Protein AF-A0A1V5FT82-F1 (afdb_monomer_lite)

Radius of gyration: 27.76 Å; chains: 1; bounding box: 64×38×72 Å

pLDDT: mean 84.84, std 12.29, range [39.69, 97.19]

Sequence (203 aa):
MLSPDAGYAGLAWTCSGFGGATCPASGSGVVNSAVSIPSGGRVEFSITGTLVSEPSTVDAEVSVPSQNIDPNLSNNVASVVLEINLFADGFEDVVRQAVSLKSSALGGWEGLTLDIAPLADAATTQRIATVLDGTLGQSTLMLQVRHAATGLQARLLTRVDASALWQIGTWQDLGKASLLSIDWQSAKLGQQDALLIATLGAQ

Secondary structure (DSSP, 8-state):
-PPSSSSEEEEEEEEEEETT-B--SEEESS-----B--TT-EEEEEEEEEE-SSSEEEEEE----TTS--S-GGGGEEEEEE---TTTT--S----EEEEPPPPPTT--EEEEEEHHHHHHHHHHSSSEEEEEEEETTEEEEEEEEEETTEEEEEEEEESSSSSPPEEPPPEE-TT-SEEEEEEEEEEETTEEEEEEEEEEE-

Foldseek 3Di:
DDDDDPWWDWKKKAKDKFPPKDWDGIDTDDDDTDIGADVVIDMDMDMDTDTDDPFDKDKAADDDPPVDDDPDRPVRIDMDTDDDPPCLADPDPQPAAEDEDDAADDVGKDKDKDFCVSVLVQQRSHQKGFHYWYDFFAKIKTKIWHQDPQGIWIWIWIAFHPPGDIDTGDIDDLHPFRMKMKMFHWDDDPNTITTDDIDIDGD

Structure (mmCIF, N/CA/C/O backbone):
data_AF-A0A1V5FT82-F1
#
_entry.id   AF-A0A1V5FT82-F1
#
loop_
_atom_site.group_PDB
_atom_site.id
_atom_site.type_symbol
_atom_site.label_atom_id
_atom_site.label_alt_id
_atom_site.label_comp_id
_atom_site.label_asym_id
_atom_site.label_entity_id
_atom_site.label_seq_id
_atom_site.pdbx_PDB_ins_code
_atom_site.Cartn_x
_atom_site.Cartn_y
_atom_site.Cartn_z
_atom_site.occupancy
_atom_site.B_iso_or_equiv
_atom_site.auth_seq_id
_atom_site.auth_comp_id
_atom_site.auth_asym_id
_atom_site.auth_atom_id
_atom_site.pdbx_PDB_model_num
ATOM 1 N N . MET A 1 1 ? 28.547 -9.936 -16.368 1.00 40.75 1 MET A N 1
ATOM 2 C CA . MET A 1 1 ? 28.265 -11.266 -16.990 1.00 40.75 1 MET A CA 1
ATOM 3 C C . MET A 1 1 ? 27.191 -11.963 -16.157 1.00 40.75 1 MET A C 1
ATOM 5 O O . MET A 1 1 ? 27.450 -12.206 -14.989 1.00 40.75 1 MET A O 1
ATOM 9 N N . LEU A 1 2 ? 25.996 -12.228 -16.700 1.00 39.69 2 LEU A N 1
ATOM 10 C CA . LEU A 1 2 ? 24.895 -12.871 -15.960 1.00 39.69 2 LEU A CA 1
ATOM 11 C C . LEU A 1 2 ? 24.956 -14.405 -16.113 1.00 39.69 2 LEU A C 1
ATOM 13 O O . LEU A 1 2 ? 25.049 -14.912 -17.230 1.00 39.69 2 LEU A O 1
ATOM 17 N N . SER A 1 3 ? 24.944 -15.123 -14.988 1.00 43.34 3 SER A N 1
ATOM 18 C CA . SER A 1 3 ? 24.875 -16.595 -14.869 1.00 43.34 3 SER A CA 1
ATOM 19 C C . SER A 1 3 ? 23.478 -17.136 -15.282 1.00 43.34 3 SER A C 1
ATOM 21 O O . SER A 1 3 ? 22.557 -16.337 -15.431 1.00 43.34 3 SER A O 1
ATOM 23 N N . PRO A 1 4 ? 23.288 -18.454 -15.532 1.00 44.53 4 PRO A N 1
ATOM 24 C CA . PRO A 1 4 ? 22.192 -18.970 -16.365 1.00 44.53 4 PRO A CA 1
ATOM 25 C C . PRO A 1 4 ? 20.803 -18.850 -15.713 1.00 44.53 4 PRO A C 1
ATOM 27 O O . PRO A 1 4 ? 20.669 -19.192 -14.544 1.00 44.53 4 PRO A O 1
ATOM 30 N N . ASP A 1 5 ? 19.806 -18.402 -16.495 1.00 51.59 5 ASP A N 1
ATOM 31 C CA . ASP A 1 5 ? 18.336 -18.629 -16.486 1.00 51.59 5 ASP A CA 1
ATOM 32 C C . ASP A 1 5 ? 17.592 -18.971 -15.171 1.00 51.59 5 ASP A C 1
ATOM 34 O O . ASP A 1 5 ? 16.520 -19.570 -15.195 1.00 51.59 5 ASP A O 1
ATOM 38 N N . ALA A 1 6 ? 18.097 -18.591 -14.000 1.00 55.31 6 ALA A N 1
ATOM 39 C CA . ALA A 1 6 ? 17.517 -19.023 -12.725 1.00 55.31 6 ALA A CA 1
ATOM 40 C C . ALA A 1 6 ? 16.255 -18.245 -12.300 1.00 55.31 6 ALA A C 1
ATOM 42 O O . ALA A 1 6 ? 15.669 -18.582 -11.275 1.00 55.31 6 ALA A O 1
ATOM 43 N N . GLY A 1 7 ? 15.844 -17.229 -13.066 1.00 70.25 7 GLY A N 1
ATOM 44 C CA . GLY A 1 7 ? 14.717 -16.340 -12.749 1.00 70.25 7 GLY A CA 1
ATOM 45 C C . GLY A 1 7 ? 13.805 -15.990 -13.925 1.00 70.25 7 GLY A C 1
ATOM 46 O O . GLY A 1 7 ? 12.689 -15.518 -13.720 1.00 70.25 7 GLY A O 1
ATOM 47 N N . TYR A 1 8 ? 14.239 -16.235 -15.168 1.00 81.50 8 TYR A N 1
ATOM 48 C CA . TYR A 1 8 ? 13.587 -15.692 -16.362 1.00 81.50 8 TYR A CA 1
ATOM 49 C C . TYR A 1 8 ? 13.497 -16.710 -17.494 1.00 81.50 8 TYR A C 1
ATOM 51 O O . TYR A 1 8 ? 14.411 -17.499 -17.707 1.00 81.50 8 TYR A O 1
ATOM 59 N N . ALA A 1 9 ? 12.424 -16.635 -18.276 1.00 85.81 9 ALA A N 1
ATOM 60 C CA . ALA A 1 9 ? 12.234 -17.410 -19.492 1.00 85.81 9 ALA A CA 1
ATOM 61 C C . ALA A 1 9 ? 11.877 -16.506 -20.679 1.00 85.81 9 ALA A C 1
ATOM 63 O O . ALA A 1 9 ? 11.203 -15.483 -20.533 1.00 85.81 9 ALA A O 1
ATOM 64 N N . GLY A 1 10 ? 12.305 -16.914 -21.878 1.00 87.75 10 GLY A N 1
ATOM 65 C CA . GLY A 1 10 ? 11.908 -16.271 -23.133 1.00 87.75 10 GLY A CA 1
ATOM 66 C C . GLY A 1 10 ? 12.413 -14.837 -23.302 1.00 87.75 10 GLY A C 1
ATOM 67 O O . GLY A 1 10 ? 11.703 -14.021 -23.883 1.00 87.75 10 GLY A O 1
ATOM 68 N N . LEU A 1 11 ? 13.606 -14.520 -22.786 1.00 90.56 11 LEU A N 1
ATOM 69 C CA . LEU A 1 11 ? 14.174 -13.178 -22.898 1.00 90.56 11 LEU A CA 1
ATOM 70 C C . LEU A 1 11 ? 14.403 -12.778 -24.365 1.00 90.56 11 LEU A C 1
ATOM 72 O O . LEU A 1 11 ? 15.037 -13.507 -25.134 1.00 90.56 11 LEU A O 1
ATOM 76 N N . ALA A 1 12 ? 13.940 -11.589 -24.731 1.00 92.88 12 ALA A N 1
ATOM 77 C CA . ALA A 1 12 ? 14.196 -10.938 -26.010 1.00 92.88 12 ALA A CA 1
ATOM 78 C C . ALA A 1 12 ? 14.421 -9.446 -25.788 1.00 92.88 12 ALA A C 1
ATOM 80 O O . ALA A 1 12 ? 13.782 -8.841 -24.924 1.00 92.88 12 ALA A O 1
ATOM 81 N N . TRP A 1 13 ? 15.312 -8.844 -26.568 1.00 94.94 13 TRP A N 1
ATOM 82 C CA . TRP A 1 13 ? 15.667 -7.446 -26.390 1.00 94.94 13 TRP A CA 1
ATOM 83 C C . TRP A 1 13 ? 15.883 -6.703 -27.703 1.00 94.94 13 TRP A C 1
ATOM 85 O O . TRP A 1 13 ? 16.265 -7.274 -28.725 1.00 94.94 13 TRP A O 1
ATOM 95 N N . THR A 1 14 ? 15.662 -5.394 -27.652 1.00 96.50 14 THR A N 1
ATOM 96 C CA . THR A 1 14 ? 15.965 -4.437 -28.723 1.00 96.50 14 THR A CA 1
ATOM 97 C C . THR A 1 14 ? 16.862 -3.337 -28.192 1.00 96.50 14 THR A C 1
ATOM 99 O O . THR A 1 14 ? 16.817 -3.038 -26.998 1.00 96.50 14 THR A O 1
ATOM 102 N N . CYS A 1 15 ? 17.632 -2.702 -29.069 1.00 96.56 15 CYS A N 1
ATOM 103 C CA . CYS A 1 15 ? 18.514 -1.614 -28.681 1.00 96.56 15 CYS A CA 1
ATOM 104 C C . CYS A 1 15 ? 18.397 -0.407 -29.611 1.00 96.56 15 CYS A C 1
ATOM 106 O O . CYS A 1 15 ? 18.324 -0.550 -30.832 1.00 96.56 15 CYS A O 1
ATOM 108 N N . SER A 1 16 ? 18.420 0.787 -29.019 1.00 97.19 16 SER A N 1
ATOM 109 C CA . SER A 1 16 ? 18.438 2.062 -29.734 1.00 97.19 16 SER A CA 1
ATOM 110 C C . SER A 1 16 ? 19.624 2.918 -29.298 1.00 97.19 16 SER A C 1
ATOM 112 O O . SER A 1 16 ? 19.835 3.163 -28.111 1.00 97.19 16 SER A O 1
ATOM 114 N N . GLY A 1 17 ? 20.403 3.388 -30.274 1.00 95.50 17 GLY A N 1
ATOM 115 C CA . GLY A 1 17 ? 21.497 4.333 -30.064 1.00 95.50 17 GLY A CA 1
ATOM 116 C C . GLY A 1 17 ? 21.059 5.775 -30.325 1.00 95.50 17 GLY A C 1
ATOM 117 O O . GLY A 1 17 ? 20.343 6.055 -31.286 1.00 95.50 17 GLY A O 1
ATOM 118 N N . PHE A 1 18 ? 21.513 6.705 -29.486 1.00 96.94 18 PHE A N 1
ATOM 119 C CA . PHE A 1 18 ? 21.228 8.135 -29.598 1.00 96.94 18 PHE A CA 1
ATOM 120 C C . PHE A 1 18 ? 22.522 8.954 -29.594 1.00 96.94 18 PHE A C 1
ATOM 122 O O . PHE A 1 18 ? 23.526 8.557 -29.002 1.00 96.94 18 PHE A O 1
ATOM 129 N N . GLY A 1 19 ? 22.500 10.128 -30.233 1.00 94.12 19 GLY A N 1
ATOM 130 C CA . GLY A 1 19 ? 23.654 11.036 -30.249 1.00 94.12 19 GLY A CA 1
ATOM 131 C C . GLY A 1 19 ? 24.870 10.471 -30.992 1.00 94.12 19 GLY A C 1
ATOM 132 O O . GLY A 1 19 ? 25.998 10.753 -30.612 1.00 94.12 19 GLY A O 1
ATOM 133 N N . GLY A 1 20 ? 24.651 9.642 -32.018 1.00 93.75 20 GLY A N 1
ATOM 134 C CA . GLY A 1 20 ? 25.717 8.972 -32.773 1.00 93.75 20 GLY A CA 1
ATOM 135 C C . GLY A 1 20 ? 26.188 7.646 -32.169 1.00 93.75 20 GLY A C 1
ATOM 136 O O . GLY A 1 20 ? 27.078 7.014 -32.733 1.00 93.75 20 GLY A O 1
ATOM 137 N N . ALA A 1 21 ? 25.596 7.207 -31.053 1.00 96.06 21 ALA A N 1
ATOM 138 C CA . ALA A 1 21 ? 25.850 5.881 -30.508 1.00 96.06 21 ALA A CA 1
ATOM 139 C C . ALA A 1 21 ? 25.303 4.776 -31.426 1.00 96.06 21 ALA A C 1
ATOM 141 O O . ALA A 1 21 ? 24.277 4.951 -32.085 1.00 96.06 21 ALA A O 1
ATOM 142 N N . THR A 1 22 ? 25.969 3.623 -31.438 1.00 95.38 22 THR A N 1
ATOM 143 C CA . THR A 1 22 ? 25.566 2.446 -32.221 1.00 95.38 22 THR A CA 1
ATOM 144 C C . THR A 1 22 ? 25.537 1.196 -31.347 1.00 95.38 22 THR A C 1
ATOM 146 O O . THR A 1 22 ? 26.381 1.012 -30.466 1.00 95.38 22 THR A O 1
ATOM 149 N N . CYS A 1 23 ? 24.547 0.337 -31.587 1.00 95.38 23 CYS A N 1
ATOM 150 C CA . CYS A 1 23 ? 24.378 -0.948 -30.917 1.00 95.38 23 CYS A CA 1
ATOM 151 C C . CYS A 1 23 ? 23.679 -1.963 -31.841 1.00 95.38 23 CYS A C 1
ATOM 153 O O . CYS A 1 23 ? 23.101 -1.560 -32.856 1.00 95.38 23 CYS A O 1
ATOM 155 N N . PRO A 1 24 ? 23.726 -3.273 -31.532 1.00 94.38 24 PRO A N 1
ATOM 156 C CA . PRO A 1 24 ? 22.989 -4.282 -32.292 1.00 94.38 24 PRO A CA 1
ATOM 157 C C . PRO A 1 24 ? 21.481 -4.045 -32.205 1.00 94.38 24 PRO A C 1
ATOM 159 O O . PRO A 1 24 ? 20.974 -3.845 -31.113 1.00 94.38 24 PRO A O 1
ATOM 162 N N . ALA A 1 25 ? 20.744 -4.114 -33.315 1.00 90.38 25 ALA A N 1
ATOM 163 C CA . ALA A 1 25 ? 19.322 -3.745 -33.328 1.00 90.38 25 ALA A CA 1
ATOM 164 C C . ALA A 1 2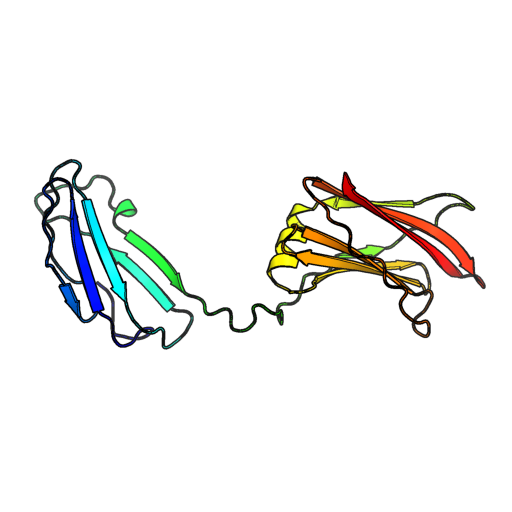5 ? 18.444 -4.579 -32.369 1.00 90.38 25 ALA A C 1
ATOM 166 O O . ALA A 1 25 ? 17.512 -4.052 -31.759 1.00 90.38 25 ALA A O 1
ATOM 167 N N . SER A 1 26 ? 18.724 -5.879 -32.240 1.00 94.62 26 SER A N 1
ATOM 168 C CA . SER A 1 26 ? 17.976 -6.798 -31.373 1.00 94.62 26 SER A CA 1
ATOM 169 C C . SER A 1 26 ? 18.750 -8.085 -31.092 1.00 94.62 26 SER A C 1
ATOM 171 O O . SER A 1 26 ? 19.728 -8.386 -31.783 1.00 94.62 26 SER A O 1
ATOM 173 N N . GLY A 1 27 ? 18.280 -8.854 -30.112 1.00 92.94 27 GLY A N 1
ATOM 174 C CA . GLY A 1 27 ? 18.767 -10.191 -29.804 1.00 92.94 27 GLY A CA 1
ATOM 175 C C . GLY A 1 27 ? 17.837 -10.955 -28.862 1.00 92.94 27 GLY A C 1
ATOM 176 O O . GLY A 1 27 ? 16.790 -10.463 -28.442 1.00 92.94 27 GLY A O 1
ATOM 177 N N . SER A 1 28 ? 18.222 -12.189 -28.554 1.00 91.12 28 SER A N 1
ATOM 178 C CA . SER A 1 28 ? 17.520 -13.081 -27.626 1.00 91.12 28 SER A CA 1
ATOM 179 C C . SER A 1 28 ? 18.428 -13.476 -26.466 1.00 91.12 28 SER A C 1
ATOM 181 O O . SER A 1 28 ? 19.649 -13.502 -26.621 1.00 91.12 28 SER A O 1
ATOM 183 N N . GLY A 1 29 ? 17.834 -13.848 -25.336 1.00 88.12 29 GLY A N 1
ATOM 184 C CA . GLY A 1 29 ? 18.564 -14.209 -24.125 1.00 88.12 29 GLY A CA 1
ATOM 185 C C . GLY A 1 29 ? 19.134 -12.991 -23.399 1.00 88.12 29 GLY A C 1
ATOM 186 O O . GLY A 1 29 ? 18.680 -11.862 -23.584 1.00 88.12 29 GLY A O 1
ATOM 187 N N . VAL A 1 30 ? 20.138 -13.227 -22.559 1.00 85.50 30 VAL A N 1
ATOM 188 C CA . VAL A 1 30 ? 20.849 -12.165 -21.838 1.00 85.50 30 VAL A CA 1
ATOM 189 C C . VAL A 1 30 ? 21.589 -11.228 -22.798 1.00 85.50 30 VAL A C 1
ATOM 191 O O . VAL A 1 30 ? 22.151 -11.653 -23.811 1.00 85.50 30 VAL A O 1
ATOM 194 N N . VAL A 1 31 ? 21.612 -9.935 -22.474 1.00 90.31 31 VAL A N 1
ATOM 195 C CA . VAL A 1 31 ? 22.348 -8.939 -23.261 1.00 90.31 31 VAL A CA 1
ATOM 196 C C . VAL A 1 31 ? 23.844 -9.111 -23.001 1.00 90.31 31 VAL A C 1
ATOM 198 O O . VAL A 1 31 ? 24.339 -8.821 -21.917 1.00 90.31 31 VAL A O 1
ATOM 201 N N . ASN A 1 32 ? 24.574 -9.569 -24.014 1.00 89.88 32 ASN A N 1
ATOM 202 C CA . ASN A 1 32 ? 26.035 -9.593 -24.020 1.00 89.88 32 ASN A CA 1
ATOM 203 C C . ASN A 1 32 ? 26.516 -9.042 -25.364 1.00 89.88 32 ASN A C 1
ATOM 205 O O . ASN A 1 32 ? 26.674 -9.775 -26.340 1.00 89.88 32 ASN A O 1
ATOM 209 N N . SER A 1 33 ? 26.609 -7.719 -25.463 1.00 87.75 33 SER A N 1
ATOM 210 C CA . SER A 1 33 ? 26.835 -7.029 -26.732 1.00 87.75 33 SER A CA 1
ATOM 211 C C . SER A 1 33 ? 27.714 -5.805 -26.555 1.00 87.75 33 SER A C 1
ATOM 213 O O . SER A 1 33 ? 27.562 -5.045 -25.603 1.00 87.75 33 SER A O 1
ATOM 215 N N . ALA A 1 34 ? 28.617 -5.604 -27.512 1.00 91.12 34 ALA A N 1
ATOM 216 C CA . ALA A 1 34 ? 29.425 -4.400 -27.589 1.00 91.12 34 ALA A CA 1
ATOM 217 C C . ALA A 1 34 ? 28.610 -3.246 -28.187 1.00 91.12 34 ALA A C 1
ATOM 219 O O . ALA A 1 34 ? 27.827 -3.435 -29.121 1.00 91.12 34 ALA A O 1
ATOM 220 N N . VAL A 1 35 ? 28.836 -2.043 -27.666 1.00 92.88 35 VAL A N 1
ATOM 221 C CA . VAL A 1 35 ? 28.218 -0.800 -28.136 1.00 92.88 35 VAL A CA 1
ATOM 222 C C . VAL A 1 35 ? 29.292 0.265 -28.330 1.00 92.88 35 VAL A C 1
ATOM 224 O O . VAL A 1 35 ? 30.340 0.225 -27.687 1.00 92.88 35 VAL A O 1
ATOM 227 N N . SER A 1 36 ? 29.042 1.226 -29.216 1.00 92.94 36 SER A N 1
ATOM 228 C CA . SER A 1 36 ? 29.897 2.403 -29.382 1.00 92.94 36 SER A CA 1
ATOM 229 C C . SER A 1 36 ? 29.121 3.635 -28.952 1.00 92.94 36 SER A C 1
ATOM 231 O O . SER A 1 36 ? 28.052 3.905 -29.497 1.00 92.94 36 SER A O 1
ATOM 233 N N . ILE A 1 37 ? 29.640 4.368 -27.968 1.00 91.44 37 ILE A N 1
ATOM 234 C CA . ILE A 1 37 ? 28.987 5.550 -27.402 1.00 91.44 37 ILE A CA 1
ATOM 235 C C . ILE A 1 37 ? 29.958 6.733 -27.518 1.00 91.44 37 ILE A C 1
ATOM 237 O O . ILE A 1 37 ? 30.977 6.745 -26.826 1.00 91.44 37 ILE A O 1
ATOM 241 N N . PRO A 1 38 ? 29.703 7.717 -28.400 1.00 91.44 38 PRO A N 1
ATOM 242 C CA . PRO A 1 38 ? 30.487 8.946 -28.443 1.00 91.44 38 PRO A CA 1
ATOM 243 C C . PRO A 1 38 ? 30.194 9.821 -27.216 1.00 91.44 38 PRO A C 1
ATOM 245 O O . PRO A 1 38 ? 29.224 9.599 -26.491 1.00 91.44 38 PRO A O 1
ATOM 248 N N . SER A 1 39 ? 31.011 10.854 -26.996 1.00 90.38 39 SER A N 1
ATOM 249 C CA . SER A 1 39 ? 30.789 11.806 -25.899 1.00 90.38 39 SER A CA 1
ATOM 250 C C . SER A 1 39 ? 29.387 12.425 -25.972 1.00 90.38 39 SER A C 1
ATOM 252 O O . SER A 1 39 ? 28.982 12.932 -27.018 1.00 90.38 39 SER A O 1
ATOM 254 N N . GLY A 1 40 ? 28.638 12.351 -24.868 1.00 91.31 40 GLY A N 1
ATOM 255 C CA . GLY A 1 40 ? 27.245 12.810 -24.780 1.00 91.31 40 GLY A CA 1
ATOM 256 C C . GLY A 1 40 ? 26.207 11.890 -25.440 1.00 91.31 40 GLY A C 1
ATOM 257 O O . GLY A 1 40 ? 25.013 12.188 -25.387 1.00 91.31 40 GLY A O 1
ATOM 258 N N . GLY A 1 41 ? 26.632 10.783 -26.054 1.00 94.25 41 GLY A N 1
ATOM 259 C CA . GLY A 1 41 ? 25.748 9.748 -26.585 1.00 94.25 41 GLY A CA 1
ATOM 260 C C . GLY A 1 41 ? 25.168 8.855 -25.487 1.00 94.25 41 GLY A C 1
ATOM 261 O O . GLY A 1 41 ? 25.645 8.838 -24.353 1.00 94.25 41 GLY A O 1
ATOM 262 N N . ARG A 1 42 ? 24.138 8.078 -25.835 1.00 94.62 42 ARG A N 1
ATOM 263 C CA . ARG A 1 42 ? 23.589 7.031 -24.958 1.00 94.62 42 ARG A CA 1
ATOM 264 C C . ARG A 1 42 ? 23.017 5.877 -25.766 1.00 94.62 42 ARG A C 1
ATOM 266 O O . ARG A 1 42 ? 22.670 6.043 -26.936 1.00 94.62 42 ARG A O 1
ATOM 273 N N . VAL A 1 43 ? 22.867 4.740 -25.105 1.00 95.44 43 VAL A N 1
ATOM 274 C CA . VAL A 1 43 ? 22.226 3.545 -25.643 1.00 95.44 43 VAL A CA 1
ATOM 275 C C . VAL A 1 43 ? 21.124 3.106 -24.688 1.00 95.44 43 VAL A C 1
ATOM 277 O O . VAL A 1 43 ? 21.297 3.186 -23.475 1.00 95.44 43 VAL A O 1
ATOM 280 N N . GLU A 1 44 ? 19.999 2.660 -25.236 1.00 94.50 44 GLU A N 1
ATOM 281 C CA . GLU A 1 44 ? 18.864 2.139 -24.480 1.00 94.50 44 GLU A CA 1
ATOM 282 C C . 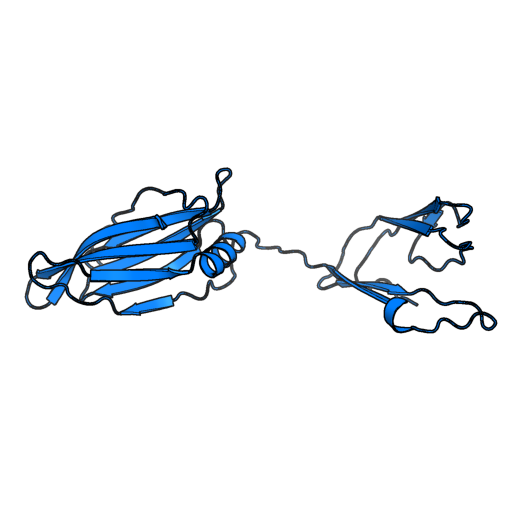GLU A 1 44 ? 18.557 0.710 -24.930 1.00 94.50 44 GLU A C 1
ATOM 284 O O . GLU A 1 44 ? 18.341 0.468 -26.119 1.00 94.50 44 GLU A O 1
ATOM 289 N N . PHE A 1 45 ? 18.538 -0.222 -23.977 1.00 93.94 45 PHE A N 1
ATOM 290 C CA . PHE A 1 45 ? 18.100 -1.599 -24.187 1.00 93.94 45 PHE A CA 1
ATOM 291 C C . PHE A 1 45 ? 16.703 -1.784 -23.596 1.00 93.94 45 PHE A C 1
ATOM 293 O O . PHE A 1 45 ? 16.472 -1.465 -22.432 1.00 93.94 45 PHE A O 1
ATOM 300 N N . SER A 1 46 ? 15.785 -2.339 -24.386 1.00 93.19 46 SER A N 1
ATOM 301 C CA . SER A 1 46 ? 14.466 -2.774 -23.921 1.00 93.19 46 SER A CA 1
ATOM 302 C C . SER A 1 46 ? 14.435 -4.294 -23.919 1.00 93.19 46 SER A C 1
ATOM 304 O O . SER A 1 46 ? 14.667 -4.900 -24.963 1.00 93.19 46 SER A O 1
ATOM 306 N N . ILE A 1 47 ? 14.205 -4.893 -22.750 1.00 91.56 47 ILE A N 1
ATOM 307 C CA . ILE A 1 47 ? 14.234 -6.341 -22.529 1.00 91.56 47 ILE A CA 1
ATOM 308 C C . ILE A 1 47 ? 12.826 -6.789 -22.134 1.00 91.56 47 ILE A C 1
ATOM 310 O O . ILE A 1 47 ? 12.184 -6.184 -21.278 1.00 91.56 47 ILE A O 1
ATOM 314 N N . THR A 1 48 ? 12.354 -7.860 -22.757 1.00 89.69 48 THR A N 1
ATOM 315 C CA . THR A 1 48 ? 11.062 -8.498 -22.494 1.00 89.69 48 THR A CA 1
ATOM 316 C C . THR A 1 48 ? 11.288 -9.962 -22.151 1.00 89.69 48 THR A C 1
ATOM 318 O O . THR A 1 48 ? 12.182 -10.590 -22.711 1.00 89.69 48 THR A O 1
ATOM 321 N N . GLY A 1 49 ? 10.499 -10.508 -21.231 1.00 88.81 49 GLY A N 1
ATOM 322 C CA . GLY A 1 49 ? 10.572 -11.909 -20.826 1.00 88.81 49 GLY A CA 1
ATOM 323 C C . GLY A 1 49 ? 9.546 -12.238 -19.751 1.00 88.81 49 GLY A C 1
ATOM 324 O O . GLY A 1 49 ? 8.770 -11.379 -19.335 1.00 88.81 49 GLY A O 1
ATOM 325 N N . THR A 1 50 ? 9.538 -13.495 -19.319 1.00 85.19 50 THR A N 1
ATOM 326 C CA . THR A 1 50 ? 8.658 -13.994 -18.255 1.00 85.19 50 THR A CA 1
ATOM 327 C C . THR A 1 50 ? 9.478 -14.293 -17.011 1.00 85.19 50 THR A C 1
ATOM 329 O O . THR A 1 50 ? 10.474 -15.002 -17.098 1.00 85.19 50 THR A O 1
ATOM 332 N N . LEU A 1 51 ? 9.045 -13.779 -15.866 1.00 83.62 51 LEU A N 1
ATOM 333 C CA . LEU A 1 51 ? 9.597 -14.097 -14.551 1.00 83.62 51 LEU A CA 1
ATOM 334 C C . LEU A 1 51 ? 9.078 -15.473 -14.107 1.00 83.62 51 LEU A C 1
ATOM 336 O O . LEU A 1 51 ? 7.866 -15.690 -14.113 1.00 83.62 51 LEU A O 1
ATOM 340 N N . VAL A 1 52 ? 9.972 -16.415 -13.797 1.00 81.38 52 VAL A N 1
ATOM 341 C CA . VAL A 1 52 ? 9.617 -17.827 -13.528 1.00 81.38 52 VAL A CA 1
ATOM 342 C C . VAL A 1 52 ? 9.930 -18.298 -12.106 1.00 81.38 52 VAL A C 1
ATOM 344 O O . VAL A 1 52 ? 9.424 -19.340 -11.693 1.00 81.38 52 VAL A O 1
ATOM 347 N N . SER A 1 53 ? 10.712 -17.538 -11.344 1.00 74.88 53 SER A N 1
ATOM 348 C CA . SER A 1 53 ? 11.077 -17.841 -9.953 1.00 74.88 53 SER A CA 1
ATOM 349 C C . SER A 1 53 ? 11.457 -16.560 -9.224 1.00 74.88 53 SER A C 1
ATOM 351 O O . SER A 1 53 ? 11.992 -15.652 -9.843 1.00 74.88 53 SER A O 1
ATOM 353 N N . GLU A 1 54 ? 11.185 -16.503 -7.918 1.00 70.81 54 GLU A N 1
ATOM 354 C CA . GLU A 1 54 ? 11.328 -15.304 -7.085 1.00 70.81 54 GLU A CA 1
ATOM 355 C C . GLU A 1 54 ? 11.996 -15.617 -5.730 1.00 70.81 54 GLU A C 1
ATOM 357 O O . GLU A 1 54 ? 11.839 -16.738 -5.231 1.00 70.81 54 GLU A O 1
ATOM 362 N N . PRO A 1 55 ? 12.678 -14.636 -5.100 1.00 66.00 55 PRO A N 1
ATOM 363 C CA . PRO A 1 55 ? 13.018 -13.328 -5.669 1.00 66.00 55 PRO A CA 1
ATOM 364 C C . PRO A 1 55 ? 14.079 -13.473 -6.767 1.00 66.00 55 PRO A C 1
ATOM 366 O O . PRO A 1 55 ? 14.981 -14.309 -6.660 1.00 66.00 55 PRO A O 1
ATOM 369 N N . SER A 1 56 ? 13.979 -12.656 -7.813 1.00 78.94 56 SER A N 1
ATOM 370 C CA . SER A 1 56 ? 14.969 -12.608 -8.891 1.00 78.94 56 SER A CA 1
ATOM 371 C C . SER A 1 56 ? 15.595 -11.227 -9.005 1.00 78.94 56 SER A C 1
ATOM 373 O O . SER A 1 56 ? 14.969 -10.208 -8.729 1.00 78.94 56 SER A O 1
ATOM 375 N N . THR A 1 57 ? 16.853 -11.176 -9.435 1.00 82.50 57 THR A N 1
ATOM 376 C CA . THR A 1 57 ? 17.563 -9.918 -9.684 1.00 82.50 57 THR A CA 1
ATOM 377 C C . THR A 1 57 ? 17.814 -9.729 -11.172 1.00 82.50 57 THR A C 1
ATOM 379 O O . THR A 1 57 ? 17.967 -10.699 -11.920 1.00 82.50 57 THR A O 1
ATOM 382 N N . VAL A 1 58 ? 17.823 -8.477 -11.623 1.00 84.12 58 VAL A N 1
ATOM 383 C CA . VAL A 1 58 ? 18.371 -8.088 -12.926 1.00 84.12 58 VAL A CA 1
ATOM 384 C C . VAL A 1 58 ? 19.563 -7.189 -12.660 1.00 84.12 58 VAL A C 1
ATOM 386 O O . VAL A 1 58 ? 19.405 -6.103 -12.102 1.00 84.12 58 VAL A O 1
ATOM 389 N N . ASP A 1 59 ? 20.741 -7.632 -13.091 1.00 88.38 59 ASP A N 1
ATOM 390 C CA . ASP A 1 59 ? 21.964 -6.842 -13.008 1.00 88.38 59 ASP A CA 1
ATOM 391 C C . ASP A 1 59 ? 22.370 -6.343 -14.397 1.00 88.38 59 ASP A C 1
ATOM 393 O O . ASP A 1 59 ? 22.387 -7.088 -15.381 1.00 88.38 59 ASP A O 1
ATOM 397 N N . ALA A 1 60 ? 22.717 -5.066 -14.472 1.00 89.12 60 ALA A N 1
ATOM 398 C CA . ALA A 1 60 ? 23.306 -4.424 -15.630 1.00 89.12 60 ALA A CA 1
ATOM 399 C C . ALA A 1 60 ? 24.749 -4.045 -15.299 1.00 89.12 60 ALA A C 1
ATOM 401 O O . ALA A 1 60 ? 25.023 -3.418 -14.278 1.00 89.12 60 ALA A O 1
ATOM 402 N N . GLU A 1 61 ? 25.668 -4.418 -16.183 1.00 91.06 61 GLU A N 1
ATOM 403 C CA . GLU A 1 61 ? 27.090 -4.123 -16.058 1.00 91.06 61 GLU A CA 1
ATOM 404 C C . GLU A 1 61 ? 27.609 -3.623 -17.405 1.00 91.06 61 GLU A C 1
ATOM 406 O O . GLU A 1 61 ? 27.311 -4.206 -18.452 1.00 91.06 61 GLU A O 1
ATOM 411 N N . VAL A 1 62 ? 28.408 -2.559 -17.382 1.00 90.12 62 VAL A N 1
ATOM 412 C CA . VAL A 1 62 ? 29.131 -2.059 -18.552 1.00 90.12 62 VAL A CA 1
ATOM 413 C C . VAL A 1 62 ? 30.628 -2.064 -18.268 1.00 90.12 62 VAL A C 1
ATOM 415 O O . VAL A 1 62 ? 31.074 -1.739 -17.175 1.00 90.12 62 VAL A O 1
ATOM 418 N N . SER A 1 63 ? 31.432 -2.443 -19.256 1.00 87.62 63 SER A N 1
ATOM 419 C CA . SER A 1 63 ? 32.888 -2.358 -19.157 1.00 87.62 63 SER A CA 1
ATOM 420 C C . SER A 1 63 ? 33.452 -1.627 -20.364 1.00 87.62 63 SER A C 1
ATOM 422 O O . SER A 1 63 ? 32.972 -1.777 -21.490 1.00 87.62 63 SER A O 1
ATOM 424 N N . VAL A 1 64 ? 34.469 -0.804 -20.120 1.00 83.44 64 VAL A N 1
ATOM 425 C CA . VAL A 1 64 ? 35.207 -0.115 -21.177 1.00 83.44 64 VAL A CA 1
ATOM 426 C C . VAL A 1 64 ? 36.402 -0.966 -21.630 1.00 83.44 64 VAL A C 1
ATOM 428 O O . VAL A 1 64 ? 37.012 -1.655 -20.809 1.00 83.44 64 VAL A O 1
ATOM 431 N N . PRO A 1 65 ? 36.776 -0.940 -22.924 1.00 78.75 65 PRO A N 1
ATOM 432 C CA . PRO A 1 65 ? 37.993 -1.594 -23.398 1.00 78.75 65 PRO A CA 1
ATOM 433 C C . PRO A 1 65 ? 39.249 -1.062 -22.691 1.00 78.75 65 PRO A C 1
ATOM 435 O O . PRO A 1 65 ? 39.299 0.099 -22.289 1.00 78.75 65 PRO A O 1
ATOM 438 N N . SER A 1 66 ? 40.301 -1.883 -22.625 1.00 65.38 66 SER A N 1
ATOM 439 C CA . SER A 1 66 ? 41.539 -1.680 -21.843 1.00 65.38 66 SER A CA 1
ATOM 440 C C . SER A 1 66 ? 42.375 -0.422 -22.147 1.00 65.38 66 SER A C 1
ATOM 442 O O . SER A 1 66 ? 43.439 -0.245 -21.559 1.00 65.38 66 SER A O 1
ATOM 444 N N . GLN A 1 67 ? 41.931 0.448 -23.056 1.00 62.53 67 GLN A N 1
ATOM 445 C CA . GLN A 1 67 ? 42.593 1.706 -23.429 1.00 62.53 67 GLN A CA 1
ATOM 446 C C . GLN A 1 67 ? 41.841 2.956 -22.941 1.00 62.53 67 GLN A C 1
ATOM 448 O O . GLN A 1 67 ? 42.344 4.069 -23.087 1.00 62.53 67 GLN A O 1
ATOM 453 N N . ASN A 1 68 ? 40.672 2.785 -22.320 1.00 70.00 68 ASN A N 1
ATOM 454 C CA . ASN A 1 68 ? 39.892 3.867 -21.736 1.00 70.00 68 ASN A CA 1
ATOM 455 C C . ASN A 1 68 ? 39.869 3.676 -20.215 1.00 70.00 68 ASN A C 1
ATOM 457 O O . ASN A 1 68 ? 39.428 2.639 -19.728 1.00 70.00 68 ASN A O 1
ATOM 461 N N . ILE A 1 69 ? 40.358 4.666 -19.464 1.00 77.50 69 ILE A N 1
ATOM 462 C CA . ILE A 1 69 ? 40.307 4.638 -17.999 1.00 77.50 69 ILE A CA 1
ATOM 463 C C . ILE A 1 69 ? 39.002 5.295 -17.571 1.00 77.50 69 ILE A C 1
ATOM 465 O O . ILE A 1 69 ? 38.861 6.514 -17.651 1.00 77.50 69 ILE A O 1
ATOM 469 N N . ASP A 1 70 ? 38.056 4.480 -17.123 1.00 81.31 70 ASP A N 1
ATOM 470 C CA . ASP A 1 70 ? 36.910 4.969 -16.372 1.00 81.31 70 ASP A CA 1
ATOM 471 C C . ASP A 1 70 ? 37.362 5.297 -14.935 1.00 81.31 70 ASP A C 1
ATOM 473 O O . ASP A 1 70 ? 37.814 4.399 -14.218 1.00 81.31 70 ASP A O 1
ATOM 477 N N . PRO A 1 71 ? 37.300 6.570 -14.503 1.00 85.31 71 PRO A N 1
ATOM 478 C CA . PRO A 1 71 ? 37.754 6.969 -13.177 1.00 85.31 71 PRO A CA 1
ATOM 479 C C . PRO A 1 71 ? 36.838 6.484 -12.044 1.00 85.31 71 PRO A C 1
ATOM 481 O O . PRO A 1 71 ? 37.247 6.548 -10.884 1.00 85.31 71 PRO A O 1
ATOM 484 N N . ASN A 1 72 ? 35.616 6.026 -12.338 1.00 86.12 72 ASN A N 1
ATOM 485 C CA . ASN A 1 72 ? 34.658 5.590 -11.330 1.00 86.12 72 ASN A CA 1
ATOM 486 C C . ASN A 1 72 ? 33.958 4.282 -11.716 1.00 86.12 72 ASN A C 1
ATOM 488 O O . ASN A 1 72 ? 32.788 4.275 -12.059 1.00 86.12 72 ASN A O 1
ATOM 492 N N . LEU A 1 73 ? 34.615 3.147 -11.499 1.00 86.19 73 LEU A N 1
ATOM 493 C CA . LEU A 1 73 ? 34.038 1.830 -11.801 1.00 86.19 73 LEU A CA 1
ATOM 494 C C . LEU A 1 73 ? 32.747 1.490 -11.030 1.00 86.19 73 LEU A C 1
ATOM 496 O O . LEU A 1 73 ? 32.052 0.551 -11.406 1.00 86.19 73 LEU A O 1
ATOM 500 N N . SER A 1 74 ? 32.405 2.221 -9.963 1.00 88.69 74 SER A N 1
ATOM 501 C CA . SER A 1 74 ? 31.181 1.957 -9.193 1.00 88.69 74 SER A CA 1
ATOM 502 C C . SER A 1 74 ? 29.901 2.392 -9.910 1.00 88.69 74 SER A C 1
ATOM 504 O O . SER A 1 74 ? 28.830 1.893 -9.579 1.00 88.69 74 SER A O 1
ATOM 506 N N . ASN A 1 75 ? 29.991 3.288 -10.900 1.00 89.25 75 ASN A N 1
ATOM 507 C CA . ASN A 1 75 ? 28.829 3.725 -11.682 1.00 89.25 75 ASN A CA 1
ATOM 508 C C . ASN A 1 75 ? 28.534 2.816 -12.893 1.00 89.25 75 ASN A C 1
ATOM 510 O O . ASN A 1 75 ? 27.586 3.078 -13.630 1.00 89.25 75 ASN A O 1
ATOM 514 N N . ASN A 1 76 ? 29.327 1.757 -13.083 1.00 90.25 76 ASN A N 1
ATOM 515 C CA . ASN A 1 76 ? 29.214 0.819 -14.199 1.00 90.25 76 ASN A CA 1
ATOM 516 C C . ASN A 1 76 ? 28.354 -0.406 -13.888 1.00 90.25 76 ASN A C 1
ATOM 518 O O . ASN A 1 76 ? 28.272 -1.326 -14.701 1.00 90.25 76 ASN A O 1
ATOM 522 N N . VAL A 1 77 ? 27.730 -0.425 -12.714 1.00 90.88 77 VAL A N 1
ATOM 523 C CA . VAL A 1 77 ? 26.875 -1.510 -12.244 1.00 90.88 77 VAL A CA 1
ATOM 524 C C . VAL A 1 77 ? 25.544 -0.950 -11.757 1.00 90.88 77 VAL A C 1
ATOM 526 O O . VAL A 1 77 ? 25.494 0.102 -11.120 1.00 90.88 77 VAL A O 1
ATOM 529 N N . ALA A 1 78 ? 24.459 -1.658 -12.051 1.00 90.06 78 ALA A N 1
ATOM 530 C CA . ALA A 1 78 ? 23.131 -1.383 -11.520 1.00 90.06 78 ALA A CA 1
ATOM 531 C C . ALA A 1 78 ? 22.389 -2.702 -11.296 1.00 90.06 78 ALA A C 1
ATOM 533 O O . ALA A 1 78 ? 22.459 -3.594 -12.135 1.00 90.06 78 ALA A O 1
ATOM 534 N N . SER A 1 79 ? 21.652 -2.801 -10.195 1.00 85.25 79 SER A N 1
ATOM 535 C CA . SER A 1 79 ? 20.864 -3.985 -9.849 1.00 85.25 79 SER A CA 1
ATOM 536 C C . SER A 1 79 ? 19.442 -3.56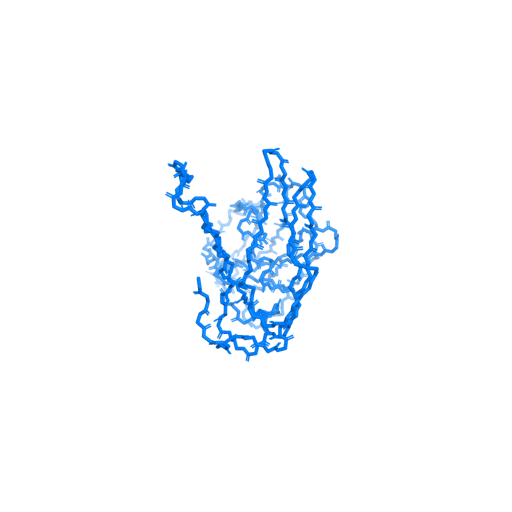8 -9.508 1.00 85.25 79 SER A C 1
ATOM 538 O O . SER A 1 79 ? 19.231 -2.556 -8.838 1.00 85.25 79 SER A O 1
ATOM 540 N N . VAL A 1 80 ? 18.467 -4.360 -9.941 1.00 84.06 80 VAL A N 1
ATOM 541 C CA . VAL A 1 80 ? 17.070 -4.250 -9.512 1.00 84.06 80 VAL A CA 1
ATOM 542 C C . VAL A 1 80 ? 16.594 -5.609 -9.019 1.00 84.06 80 VAL A C 1
ATOM 544 O O . VAL A 1 80 ? 16.880 -6.638 -9.632 1.00 84.06 80 VAL A O 1
ATOM 547 N N . VAL A 1 81 ? 15.884 -5.608 -7.896 1.00 82.25 81 VAL A N 1
ATOM 548 C CA . VAL A 1 81 ? 15.199 -6.790 -7.374 1.00 82.25 81 VAL A CA 1
ATOM 549 C C . VAL A 1 81 ? 13.784 -6.781 -7.934 1.00 82.25 81 VAL A C 1
ATOM 551 O O . VAL A 1 81 ? 13.100 -5.757 -7.884 1.00 82.25 81 VAL A O 1
ATOM 554 N N . LEU A 1 82 ? 13.369 -7.905 -8.499 1.00 77.56 82 LEU A N 1
ATOM 555 C CA . LEU A 1 82 ? 11.991 -8.153 -8.879 1.00 77.56 82 LEU A CA 1
ATOM 556 C C . LEU A 1 82 ? 11.349 -8.989 -7.778 1.00 77.56 82 LEU A C 1
ATOM 558 O O . LEU A 1 82 ? 11.931 -9.971 -7.318 1.00 77.56 82 LEU A O 1
ATOM 562 N N . GLU A 1 83 ? 10.179 -8.533 -7.345 1.00 71.38 83 GLU A N 1
ATOM 563 C CA . GLU A 1 83 ? 9.352 -9.208 -6.356 1.00 71.38 83 GLU A CA 1
ATOM 564 C C . GLU A 1 83 ? 7.913 -9.255 -6.877 1.00 71.38 83 GLU A C 1
ATOM 566 O O . GLU A 1 83 ? 7.286 -8.222 -7.144 1.00 71.38 83 GLU A O 1
ATOM 571 N N . ILE A 1 84 ? 7.360 -10.458 -7.027 1.00 65.44 84 ILE A N 1
ATOM 572 C CA . ILE A 1 84 ? 5.920 -10.644 -7.203 1.00 65.44 84 ILE A CA 1
ATOM 573 C C . ILE A 1 84 ? 5.265 -10.565 -5.825 1.00 65.44 84 ILE A C 1
ATOM 575 O O . ILE A 1 84 ? 5.229 -11.542 -5.077 1.00 65.44 84 ILE A O 1
ATOM 579 N N . ASN A 1 85 ? 4.665 -9.414 -5.523 1.00 60.41 85 ASN A N 1
ATOM 580 C CA . ASN A 1 85 ? 3.774 -9.256 -4.375 1.00 60.41 85 ASN A CA 1
ATOM 581 C C . ASN A 1 85 ? 2.475 -10.049 -4.613 1.00 60.41 85 ASN A C 1
ATOM 583 O O . ASN A 1 85 ? 1.458 -9.495 -5.033 1.00 60.41 85 ASN A O 1
ATOM 587 N N . LEU A 1 86 ? 2.515 -11.366 -4.375 1.00 58.22 86 LEU A N 1
ATOM 588 C CA . LEU A 1 86 ? 1.375 -12.283 -4.528 1.00 58.22 86 LEU A CA 1
ATOM 589 C C . LEU A 1 86 ? 0.207 -11.952 -3.583 1.00 58.22 86 LEU A C 1
ATOM 591 O O . LEU A 1 86 ? -0.911 -12.392 -3.841 1.00 58.22 86 LEU A O 1
ATOM 595 N N . PHE A 1 87 ? 0.444 -11.130 -2.556 1.00 57.94 87 PHE A N 1
ATOM 596 C CA . PHE A 1 87 ? -0.571 -10.641 -1.625 1.00 57.94 87 PHE A CA 1
ATOM 597 C C . PHE A 1 87 ? -0.489 -9.120 -1.437 1.00 57.94 87 PHE A C 1
ATOM 599 O O . PHE A 1 87 ? -0.209 -8.622 -0.352 1.00 57.94 87 PHE A O 1
ATOM 606 N N . ALA A 1 88 ? -0.806 -8.352 -2.483 1.00 48.44 88 ALA A N 1
ATOM 607 C CA . ALA A 1 88 ? -1.096 -6.917 -2.342 1.00 48.44 88 ALA A CA 1
ATOM 608 C C . ALA A 1 88 ? -2.366 -6.630 -1.494 1.00 48.44 88 ALA A C 1
ATOM 610 O O . ALA A 1 88 ? -2.747 -5.476 -1.300 1.00 48.44 88 ALA A O 1
ATOM 611 N N . ASP A 1 89 ? -3.057 -7.675 -1.023 1.00 49.03 89 ASP A N 1
ATOM 612 C CA . ASP A 1 89 ? -4.224 -7.623 -0.146 1.00 49.03 89 ASP A CA 1
ATOM 613 C C . ASP A 1 89 ? -3.972 -8.144 1.276 1.00 49.03 89 ASP A C 1
ATOM 615 O O . ASP A 1 89 ? -4.924 -8.226 2.051 1.00 49.03 89 ASP A O 1
ATOM 619 N N . GLY A 1 90 ? -2.710 -8.373 1.652 1.00 52.53 90 GLY A N 1
ATOM 620 C CA . GLY A 1 90 ? -2.332 -8.165 3.036 1.00 52.53 90 GLY A CA 1
ATOM 621 C C . GLY A 1 90 ? -2.388 -9.369 3.975 1.00 52.53 90 GLY A C 1
ATOM 622 O O . GLY A 1 90 ? -3.101 -9.377 4.982 1.00 52.53 90 GLY A O 1
ATOM 623 N N . PHE A 1 91 ? -1.509 -10.333 3.726 1.00 56.44 91 PHE A N 1
ATOM 624 C CA . PHE A 1 91 ? -1.084 -11.276 4.766 1.00 56.44 91 PHE A CA 1
ATOM 625 C C . PHE A 1 91 ? 0.146 -10.787 5.547 1.00 56.44 91 PHE A C 1
ATOM 627 O O . PHE A 1 91 ? 0.618 -11.488 6.437 1.00 56.44 91 PHE A O 1
ATOM 634 N N . GLU A 1 92 ? 0.624 -9.572 5.267 1.00 62.06 92 GLU A N 1
ATOM 635 C CA . GLU A 1 92 ? 1.665 -8.924 6.061 1.00 62.06 92 GLU A CA 1
ATOM 636 C C . GLU A 1 92 ? 1.067 -8.422 7.378 1.00 62.06 92 GLU A C 1
ATOM 638 O O . GLU A 1 92 ? 0.081 -7.672 7.376 1.00 62.06 92 GLU A O 1
ATOM 643 N N . ASP A 1 93 ? 1.668 -8.818 8.503 1.00 61.50 93 ASP A N 1
ATOM 644 C CA . ASP A 1 93 ? 1.305 -8.291 9.816 1.00 61.50 93 ASP A CA 1
ATOM 645 C C . ASP A 1 93 ? 1.533 -6.775 9.809 1.00 61.50 93 ASP A C 1
ATOM 647 O O . ASP A 1 93 ? 2.662 -6.280 9.840 1.00 61.50 93 ASP A O 1
ATOM 651 N N . VAL A 1 94 ? 0.443 -6.007 9.771 1.00 65.75 94 VAL A N 1
ATOM 652 C CA . VAL A 1 94 ? 0.515 -4.581 10.080 1.00 65.75 94 VAL A CA 1
ATOM 653 C C . VAL A 1 94 ? 0.961 -4.489 11.528 1.00 65.75 94 VAL A C 1
ATOM 655 O O . VAL A 1 94 ? 0.229 -4.911 12.426 1.00 65.75 94 VAL A O 1
ATOM 658 N N . VAL A 1 95 ? 2.149 -3.933 11.765 1.00 68.50 95 VAL A N 1
ATOM 659 C CA . VAL A 1 95 ? 2.596 -3.612 13.120 1.00 68.50 95 VAL A CA 1
ATOM 660 C C . VAL A 1 95 ? 1.586 -2.636 13.713 1.00 68.50 95 VAL A C 1
ATOM 662 O O . VAL A 1 95 ? 1.528 -1.467 13.333 1.00 68.50 95 VAL A O 1
ATOM 665 N N . ARG A 1 96 ? 0.751 -3.134 14.626 1.00 77.81 96 ARG A N 1
ATOM 666 C CA . ARG A 1 96 ? -0.267 -2.327 15.294 1.00 77.81 96 ARG A CA 1
ATOM 667 C C . ARG A 1 96 ? 0.351 -1.618 16.475 1.00 77.81 96 ARG A C 1
ATOM 669 O O . ARG A 1 96 ? 1.001 -2.244 17.315 1.00 77.81 96 ARG A O 1
ATOM 676 N N . GLN A 1 97 ? 0.079 -0.328 16.594 1.00 81.12 97 GLN A N 1
ATOM 677 C CA . GLN A 1 97 ? 0.399 0.383 17.816 1.00 81.12 97 GLN A CA 1
ATOM 678 C C . GLN A 1 97 ? -0.685 0.092 18.858 1.00 81.12 97 GLN A C 1
ATOM 680 O O . GLN A 1 97 ? -1.811 0.576 18.755 1.00 81.12 97 GLN A O 1
ATOM 685 N N . ALA A 1 98 ? -0.355 -0.712 19.867 1.00 77.25 98 ALA A N 1
ATOM 686 C CA . ALA A 1 98 ? -1.202 -0.849 21.045 1.00 77.25 98 ALA A CA 1
ATOM 687 C C . ALA A 1 98 ? -1.050 0.405 21.921 1.00 77.25 98 ALA A C 1
ATOM 689 O O . ALA A 1 98 ? 0.067 0.752 22.314 1.00 77.25 98 ALA A O 1
ATOM 690 N N . VAL A 1 99 ? -2.157 1.083 22.234 1.00 81.88 99 VAL A N 1
ATOM 691 C CA . VAL A 1 99 ? -2.147 2.300 23.061 1.00 81.88 99 VAL A CA 1
ATOM 692 C C . VAL A 1 99 ? -3.064 2.148 24.269 1.00 81.88 99 VAL A C 1
ATOM 694 O O . VAL A 1 99 ? -4.236 1.799 24.155 1.00 81.88 99 VAL A O 1
ATOM 697 N N . SER A 1 100 ? -2.544 2.470 25.451 1.00 79.69 100 SER A N 1
ATOM 698 C CA . SER A 1 100 ? -3.366 2.589 26.655 1.00 79.69 100 SER A CA 1
ATOM 699 C C . SER A 1 100 ? -4.127 3.910 26.626 1.00 79.69 100 SER A C 1
ATOM 701 O O . SER A 1 100 ? -3.523 4.981 26.723 1.00 79.69 100 SER A O 1
ATOM 703 N N . LEU A 1 101 ? -5.452 3.838 26.514 1.00 88.62 101 LEU A N 1
ATOM 704 C CA . LEU A 1 101 ? -6.304 5.017 26.601 1.00 88.62 101 LEU A CA 1
ATOM 705 C C . LEU A 1 101 ? -6.438 5.446 28.064 1.00 88.62 101 LEU A C 1
ATOM 707 O O . LEU A 1 101 ? -6.483 4.621 28.977 1.00 88.62 101 LEU A O 1
ATOM 711 N N . LYS A 1 102 ? -6.502 6.756 28.286 1.00 89.50 102 LYS A N 1
ATOM 712 C CA . LYS A 1 102 ? -6.702 7.347 29.612 1.00 89.50 102 LYS A CA 1
ATOM 713 C C . LYS A 1 102 ? -8.177 7.638 29.850 1.00 89.50 102 LYS A C 1
ATOM 715 O O . LYS A 1 102 ? -8.903 7.989 28.924 1.00 89.50 102 LYS A O 1
ATOM 720 N N . SER A 1 103 ? -8.618 7.511 31.097 1.00 86.06 103 SER A N 1
ATOM 721 C CA . SER A 1 103 ? -9.934 7.991 31.509 1.00 86.06 103 SER A CA 1
ATOM 722 C C . SER A 1 103 ? -9.939 9.519 31.556 1.00 86.06 103 SER A C 1
ATOM 724 O O . SER A 1 103 ? -9.070 10.114 32.193 1.00 86.06 103 SER A O 1
ATOM 726 N N . SER A 1 104 ? -10.946 10.136 30.957 1.00 83.88 104 SER A N 1
ATOM 727 C CA . SER A 1 104 ? -11.224 11.562 31.083 1.00 83.88 104 SER A CA 1
ATOM 728 C C . SER A 1 104 ? -11.870 11.896 32.433 1.00 83.88 104 SER A C 1
ATOM 730 O O . SER A 1 104 ? -12.623 11.099 33.001 1.00 83.88 104 SER A O 1
ATOM 732 N N . ALA A 1 105 ? -11.661 13.121 32.923 1.00 79.25 105 ALA A N 1
ATOM 733 C CA . ALA A 1 105 ? -12.523 13.682 33.965 1.00 79.25 105 ALA A CA 1
ATOM 734 C C . ALA A 1 105 ? -13.992 13.736 33.486 1.00 79.25 105 ALA A C 1
ATOM 736 O O . ALA A 1 105 ? -14.261 13.690 32.283 1.00 79.25 105 ALA A O 1
ATOM 737 N N . LEU A 1 106 ? -14.956 13.853 34.409 1.00 73.19 106 LEU A N 1
ATOM 738 C CA . LEU A 1 106 ? -16.379 13.969 34.055 1.00 73.19 106 LEU A CA 1
ATOM 739 C C . LEU A 1 106 ? -16.602 15.147 33.091 1.00 73.19 106 LEU A C 1
ATOM 741 O O . LEU A 1 106 ? -16.349 16.295 33.446 1.00 73.19 106 LEU A O 1
ATOM 745 N N . GLY A 1 107 ? -17.065 14.846 31.874 1.00 72.88 107 GLY A N 1
ATOM 746 C CA . GLY A 1 107 ? -17.271 15.831 30.804 1.00 72.88 107 GLY A CA 1
ATOM 747 C C . GLY A 1 107 ? -15.991 16.348 30.130 1.00 72.88 107 GLY A C 1
ATOM 748 O O . GLY A 1 107 ? -16.081 17.205 29.253 1.00 72.88 107 GLY A O 1
ATOM 749 N N . GLY A 1 108 ? -14.816 15.848 30.523 1.00 86.19 108 GLY A N 1
ATOM 750 C CA . GLY A 1 108 ? -13.529 16.156 29.902 1.00 86.19 108 GLY A CA 1
ATOM 751 C C . GLY A 1 108 ? -13.269 15.322 28.649 1.00 86.19 108 GLY A C 1
ATOM 752 O O . GLY A 1 108 ? -13.856 14.256 28.471 1.00 86.19 108 GLY A O 1
ATOM 753 N N . TRP A 1 109 ? -12.370 15.814 27.800 1.00 91.69 109 TRP A N 1
ATOM 754 C CA . TRP A 1 109 ? -11.850 15.105 26.633 1.00 91.69 109 TRP A CA 1
ATOM 755 C C . TRP A 1 109 ? -10.386 14.740 26.863 1.00 91.69 109 TRP A C 1
ATOM 757 O O . TRP A 1 109 ? -9.632 15.532 27.424 1.00 91.69 109 TRP A O 1
ATOM 767 N N . GLU A 1 110 ? -10.003 13.555 26.411 1.00 94.06 110 GLU A N 1
ATOM 768 C CA . GLU A 1 110 ? -8.617 13.107 26.289 1.00 94.06 110 GLU A CA 1
ATOM 769 C C . GLU A 1 110 ? -8.268 12.982 24.803 1.00 94.06 110 GLU A C 1
ATOM 771 O O . GLU A 1 110 ? -9.165 12.790 23.981 1.00 94.06 110 GLU A O 1
ATOM 776 N N . GLY A 1 111 ? -6.982 13.089 24.463 1.00 91.56 111 GLY A N 1
ATOM 777 C CA . GLY A 1 111 ? -6.532 13.120 23.074 1.00 91.56 111 GLY A CA 1
ATOM 778 C C . GLY A 1 111 ? -5.227 12.366 22.835 1.00 91.56 111 GLY A C 1
ATOM 779 O O . GLY A 1 111 ? -4.352 12.295 23.703 1.00 91.56 111 GLY A O 1
ATOM 780 N N . LEU A 1 112 ? -5.098 11.813 21.631 1.00 92.62 112 LEU A N 1
ATOM 781 C CA . LEU A 1 112 ? -3.896 11.180 21.097 1.00 92.62 112 LEU A CA 1
ATOM 782 C C . LEU A 1 112 ? -3.619 11.747 19.708 1.00 92.62 112 LEU A C 1
ATOM 784 O O . LEU A 1 112 ? -4.505 11.749 18.858 1.00 92.62 112 LEU A O 1
ATOM 788 N N . THR A 1 113 ? -2.383 12.171 19.467 1.00 92.81 113 THR A N 1
ATOM 789 C CA . THR A 1 113 ? -1.934 12.644 18.156 1.00 92.81 113 THR A CA 1
ATOM 790 C C . THR A 1 113 ? -0.996 11.622 17.527 1.00 92.81 113 THR A C 1
ATOM 792 O O . THR A 1 113 ? -0.107 11.101 18.200 1.00 92.81 113 THR A O 1
ATOM 795 N N . LEU A 1 114 ? -1.197 11.348 16.241 1.00 91.31 114 LEU A N 1
ATOM 796 C CA . LEU A 1 114 ? -0.417 10.409 15.443 1.00 91.31 114 LEU A CA 1
ATOM 797 C C . LEU A 1 114 ? 0.149 11.111 14.209 1.00 91.31 114 LEU A C 1
ATOM 799 O O . LEU A 1 114 ? -0.549 11.905 13.574 1.00 91.31 114 LEU A O 1
ATOM 803 N N . ASP A 1 115 ? 1.374 10.758 13.833 1.00 91.44 115 ASP A N 1
ATOM 804 C CA . ASP A 1 115 ? 1.942 11.143 12.543 1.00 91.44 115 ASP A CA 1
ATOM 805 C C . ASP A 1 115 ? 1.266 10.351 11.419 1.00 91.44 115 ASP A C 1
ATOM 807 O O . ASP A 1 115 ? 1.128 9.131 11.506 1.00 91.44 115 ASP A O 1
ATOM 811 N N . ILE A 1 116 ? 0.863 11.025 10.338 1.00 90.06 116 ILE A N 1
ATOM 812 C CA . ILE A 1 116 ? 0.149 10.377 9.224 1.00 90.06 116 ILE A CA 1
ATOM 813 C C . ILE A 1 116 ? 1.081 9.560 8.323 1.00 90.06 116 ILE A C 1
ATOM 815 O O . ILE A 1 116 ? 0.645 8.560 7.757 1.00 90.06 116 ILE A O 1
ATOM 819 N N . ALA A 1 117 ? 2.355 9.941 8.202 1.00 87.88 117 ALA A N 1
ATOM 820 C CA . ALA A 1 117 ? 3.322 9.252 7.343 1.00 87.88 117 ALA A CA 1
ATOM 821 C C . ALA A 1 117 ? 3.373 7.722 7.571 1.00 87.88 117 ALA A C 1
ATOM 823 O O . ALA A 1 117 ? 3.098 6.989 6.621 1.00 87.88 117 ALA A O 1
ATOM 824 N N . PRO A 1 118 ? 3.586 7.209 8.802 1.00 84.25 118 PRO A N 1
ATOM 825 C CA . PRO A 1 118 ? 3.585 5.762 9.038 1.00 84.25 118 PRO A CA 1
ATOM 826 C C . PRO A 1 118 ? 2.217 5.100 8.790 1.00 84.25 118 PRO A C 1
ATOM 828 O O . PRO A 1 118 ? 2.147 3.918 8.453 1.00 84.25 118 PRO A O 1
ATOM 831 N N . LEU A 1 119 ? 1.112 5.844 8.919 1.00 85.25 119 LEU A N 1
ATOM 832 C CA . LEU A 1 119 ? -0.229 5.334 8.610 1.00 85.25 119 LEU A CA 1
ATOM 833 C C . LEU A 1 119 ? -0.433 5.169 7.097 1.00 85.25 119 LEU A C 1
ATOM 835 O O . LEU A 1 119 ? -1.120 4.243 6.664 1.00 85.25 119 LEU A O 1
ATOM 839 N N . ALA A 1 120 ? 0.159 6.058 6.294 1.00 84.44 120 ALA A N 1
ATOM 840 C CA . ALA A 1 120 ? 0.112 5.999 4.837 1.00 84.44 120 ALA A CA 1
ATOM 841 C C . ALA A 1 120 ? 0.856 4.772 4.292 1.00 84.44 120 ALA A C 1
ATOM 843 O O . ALA A 1 120 ? 0.371 4.129 3.355 1.00 84.44 120 ALA A O 1
ATOM 844 N N . ASP A 1 121 ? 1.985 4.423 4.910 1.00 82.62 121 ASP A N 1
ATOM 845 C CA . ASP A 1 121 ? 2.756 3.225 4.573 1.00 82.62 121 ASP A CA 1
ATOM 846 C C . ASP A 1 121 ? 1.938 1.961 4.874 1.00 82.62 121 ASP A C 1
ATOM 848 O O . ASP A 1 121 ? 1.743 1.115 3.999 1.00 82.62 121 ASP A O 1
ATOM 852 N N . ALA A 1 122 ? 1.343 1.886 6.070 1.00 78.88 122 ALA A N 1
ATOM 853 C CA . ALA A 1 122 ? 0.482 0.770 6.467 1.00 78.88 122 ALA A CA 1
ATOM 854 C C . ALA A 1 122 ? -0.776 0.627 5.588 1.00 78.88 122 ALA A C 1
ATOM 856 O O . ALA A 1 122 ? -1.250 -0.479 5.347 1.00 78.88 122 ALA A O 1
ATOM 857 N N . ALA A 1 123 ? -1.327 1.732 5.082 1.00 81.25 123 ALA A N 1
ATOM 858 C CA . ALA A 1 123 ? -2.468 1.704 4.168 1.00 81.25 123 ALA A CA 1
ATOM 859 C C . ALA A 1 123 ? -2.112 1.216 2.753 1.00 81.25 123 ALA A C 1
ATOM 861 O O . ALA A 1 123 ? -3.015 0.918 1.973 1.00 81.25 123 ALA A O 1
ATOM 862 N N . THR A 1 124 ? -0.828 1.199 2.388 1.00 73.25 124 THR A N 1
ATOM 863 C CA . THR A 1 124 ? -0.367 0.773 1.056 1.00 73.25 124 THR A CA 1
ATOM 864 C C . THR A 1 124 ? -0.168 -0.741 0.997 1.00 73.25 124 THR A C 1
ATOM 866 O O . THR A 1 124 ? -0.372 -1.345 -0.052 1.00 73.25 124 THR A O 1
ATOM 869 N N . THR A 1 125 ? 0.162 -1.371 2.126 1.00 61.69 125 THR A N 1
ATOM 870 C CA . THR A 1 125 ? 0.346 -2.828 2.230 1.00 61.69 125 THR A CA 1
ATOM 871 C C . THR A 1 125 ? -0.971 -3.607 2.302 1.00 61.69 125 THR A C 1
ATOM 873 O O . THR A 1 125 ? -0.987 -4.816 2.090 1.00 61.69 125 THR A O 1
ATOM 876 N N . GLN A 1 126 ? -2.086 -2.937 2.610 1.00 62.38 126 GLN A N 1
ATOM 877 C CA . GLN A 1 126 ? -3.380 -3.552 2.915 1.00 62.38 126 GLN A CA 1
ATOM 878 C C . GLN A 1 126 ? -4.530 -2.719 2.345 1.00 62.38 126 GLN A C 1
ATOM 880 O O . GLN A 1 126 ? -4.553 -1.499 2.493 1.00 62.38 126 GLN A O 1
ATOM 885 N N . ARG A 1 127 ? -5.582 -3.356 1.807 1.00 74.81 127 ARG A N 1
ATOM 886 C CA . ARG A 1 127 ? -6.787 -2.616 1.362 1.00 74.81 127 ARG A CA 1
ATOM 887 C C . ARG A 1 127 ? -7.475 -1.859 2.504 1.00 74.81 127 ARG A C 1
ATOM 889 O O . ARG A 1 127 ? -8.070 -0.812 2.257 1.00 74.81 127 ARG A O 1
ATOM 896 N N . ILE A 1 128 ? -7.442 -2.405 3.721 1.00 87.75 128 ILE A N 1
ATOM 897 C CA . ILE A 1 128 ? -7.837 -1.748 4.974 1.00 87.75 128 ILE A CA 1
ATOM 898 C C . ILE A 1 128 ? -6.879 -2.240 6.063 1.00 87.75 128 ILE A C 1
ATOM 900 O O . ILE A 1 128 ? -6.956 -3.400 6.462 1.00 87.75 128 ILE A O 1
ATOM 904 N N . ALA A 1 129 ? -6.022 -1.364 6.576 1.00 88.69 129 ALA A N 1
ATOM 905 C CA . ALA A 1 129 ? -5.129 -1.677 7.686 1.00 88.69 129 ALA A CA 1
ATOM 906 C C . ALA A 1 129 ? -5.756 -1.255 9.016 1.00 88.69 129 ALA A C 1
ATOM 908 O O . ALA A 1 129 ? -6.258 -0.139 9.137 1.00 88.69 129 ALA A O 1
ATOM 909 N N . THR A 1 130 ? -5.692 -2.120 10.031 1.00 91.06 130 THR A N 1
ATOM 910 C CA . THR A 1 130 ? -5.899 -1.701 11.427 1.00 91.06 130 THR A CA 1
ATOM 911 C C . THR A 1 130 ? -4.538 -1.347 12.004 1.00 91.06 130 THR A C 1
ATOM 913 O O . THR A 1 130 ? -3.679 -2.216 12.098 1.00 91.06 130 THR A O 1
ATOM 916 N N . VAL A 1 131 ? -4.337 -0.074 12.334 1.00 90.94 131 VAL A N 1
ATOM 917 C CA . VAL A 1 131 ? -3.016 0.498 12.660 1.00 90.94 131 VAL A CA 1
ATOM 918 C C . VAL A 1 131 ? -2.857 0.828 14.138 1.00 90.94 131 VAL A C 1
ATOM 920 O O . VAL A 1 131 ? -1.737 0.887 14.639 1.00 90.94 131 VAL A O 1
ATOM 923 N N . LEU A 1 132 ? -3.969 0.995 14.854 1.00 93.25 132 LEU A N 1
ATOM 924 C CA . LEU A 1 132 ? -3.976 1.235 16.291 1.00 93.25 132 LEU A CA 1
ATOM 925 C C . LEU A 1 132 ? -5.107 0.460 16.947 1.00 93.25 132 LEU A C 1
ATOM 927 O O . LEU A 1 132 ? -6.235 0.491 16.453 1.00 93.25 132 LEU A O 1
ATOM 931 N N . ASP A 1 133 ? -4.790 -0.144 18.090 1.00 92.50 133 ASP A N 1
ATOM 932 C CA . ASP A 1 133 ? -5.741 -0.775 19.000 1.00 92.50 133 ASP A CA 1
ATOM 933 C C . ASP A 1 133 ? -5.602 -0.123 20.385 1.00 92.50 133 ASP A C 1
ATOM 935 O O . ASP A 1 133 ? -4.514 -0.078 20.962 1.00 92.50 133 ASP A O 1
ATOM 939 N N . GLY A 1 134 ? -6.703 0.404 20.918 1.00 91.69 134 GLY A N 1
ATOM 940 C CA . GLY A 1 134 ? -6.757 1.059 22.219 1.00 91.69 134 GLY A CA 1
ATOM 941 C C . GLY A 1 134 ? -7.826 0.465 23.125 1.00 91.69 134 GLY A C 1
ATOM 942 O O . GLY A 1 134 ? -8.913 0.109 22.670 1.00 91.69 134 GLY A O 1
ATOM 943 N N . THR A 1 135 ? -7.539 0.369 24.421 1.00 92.25 135 THR A N 1
ATOM 944 C CA . THR A 1 135 ? -8.493 -0.143 25.418 1.00 92.25 135 THR A CA 1
ATOM 945 C C . THR A 1 135 ? -8.682 0.830 26.568 1.00 92.25 135 THR A C 1
ATOM 947 O O . THR A 1 135 ? -7.705 1.397 27.059 1.00 92.25 135 THR A O 1
ATOM 950 N N . LEU A 1 136 ? -9.925 0.961 27.033 1.00 90.75 136 LEU A N 1
ATOM 951 C CA . LEU A 1 136 ? -10.280 1.656 28.267 1.00 90.75 136 LEU A CA 1
ATOM 952 C C . LEU A 1 136 ? -11.290 0.804 29.038 1.00 90.75 136 LEU A C 1
ATOM 954 O O . LEU A 1 136 ? -12.419 0.620 28.581 1.00 90.75 136 LEU A O 1
ATOM 958 N N . GLY A 1 137 ? -10.851 0.233 30.161 1.00 88.62 137 GLY A N 1
ATOM 959 C CA . GLY A 1 137 ? -11.596 -0.809 30.866 1.00 88.62 137 GLY A CA 1
ATOM 960 C C . GLY A 1 137 ? -11.931 -1.972 29.932 1.00 88.62 137 GLY A C 1
ATOM 961 O O . GLY A 1 137 ? -11.034 -2.656 29.444 1.00 88.62 137 GLY A O 1
ATOM 962 N N . GLN A 1 138 ? -13.220 -2.193 29.675 1.00 89.38 138 GLN A N 1
ATOM 963 C CA . GLN A 1 138 ? -13.688 -3.234 28.748 1.00 89.38 138 GLN A CA 1
ATOM 964 C C . GLN A 1 138 ? -13.888 -2.726 27.315 1.00 89.38 138 GLN A C 1
ATOM 966 O O . GLN A 1 138 ? -14.005 -3.529 26.387 1.00 89.38 138 GLN A O 1
ATOM 971 N N . SER A 1 139 ? -13.903 -1.409 27.119 1.00 91.56 139 SER A N 1
ATOM 972 C CA . SER A 1 139 ? -14.129 -0.811 25.812 1.00 91.56 139 SER A CA 1
ATOM 973 C C . SER A 1 139 ? -12.887 -0.907 24.937 1.00 91.56 139 SER A C 1
ATOM 975 O O . SER A 1 139 ? -11.757 -0.781 25.409 1.00 91.56 139 SER A O 1
ATOM 977 N N . THR A 1 140 ? -13.101 -1.115 23.640 1.00 92.88 140 THR A N 1
ATOM 978 C CA . THR A 1 140 ? -12.046 -1.139 22.622 1.00 92.88 140 THR A CA 1
ATOM 979 C C . THR A 1 140 ? -12.291 -0.037 21.600 1.00 92.88 140 THR A C 1
ATOM 981 O O . THR A 1 140 ? -13.430 0.199 21.194 1.00 92.88 140 THR A O 1
ATOM 984 N N . LEU A 1 141 ? -11.211 0.592 21.155 1.00 94.69 141 LEU A N 1
ATOM 985 C CA . LEU A 1 141 ? -11.141 1.511 20.031 1.00 94.69 141 LEU A CA 1
ATOM 986 C C . LEU A 1 141 ? -10.124 0.965 19.029 1.00 94.69 141 LEU A C 1
ATOM 988 O O . LEU A 1 141 ? -9.054 0.516 19.427 1.00 94.69 141 LEU A O 1
ATOM 992 N N . MET A 1 142 ? -10.442 1.022 17.742 1.00 94.81 142 MET A N 1
ATOM 993 C CA . MET A 1 142 ? -9.506 0.711 16.665 1.00 94.81 142 MET A CA 1
ATOM 994 C C . MET A 1 142 ? -9.451 1.873 15.682 1.00 94.81 142 MET A C 1
ATOM 996 O O . MET A 1 142 ? -10.487 2.463 15.359 1.00 94.81 142 MET A O 1
ATOM 1000 N N . LEU A 1 143 ? -8.259 2.157 15.162 1.00 95.62 143 LEU A N 1
ATOM 1001 C CA . LEU A 1 143 ? -8.074 3.026 14.005 1.00 95.62 143 LEU A CA 1
ATOM 1002 C C . LEU A 1 143 ? -7.836 2.167 12.768 1.00 95.62 143 LEU A C 1
ATOM 1004 O O . LEU A 1 143 ? -6.893 1.372 12.724 1.00 95.62 143 LEU A O 1
ATOM 1008 N N . GLN A 1 144 ? -8.665 2.372 11.749 1.00 94.56 144 GLN A N 1
ATOM 1009 C CA . GLN A 1 144 ? -8.456 1.791 10.432 1.00 94.56 144 GLN A CA 1
ATOM 1010 C C . GLN A 1 144 ? -8.088 2.858 9.415 1.00 94.56 144 GLN A C 1
ATOM 1012 O O . GLN A 1 144 ? -8.660 3.948 9.426 1.00 94.56 144 GLN A O 1
ATOM 1017 N N . VAL A 1 145 ? -7.186 2.508 8.502 1.00 93.88 145 VAL A N 1
ATOM 1018 C CA . VAL A 1 145 ? -6.752 3.356 7.391 1.00 93.88 145 VAL A CA 1
ATOM 1019 C C . VAL A 1 145 ? -6.805 2.598 6.070 1.00 93.88 145 VAL A C 1
ATOM 1021 O O . VAL A 1 145 ? -6.717 1.370 6.038 1.00 93.88 145 VAL A O 1
ATOM 1024 N N . ARG A 1 146 ? -6.989 3.332 4.974 1.00 91.94 146 ARG A N 1
ATOM 1025 C CA . ARG A 1 146 ? -6.935 2.796 3.609 1.00 91.94 146 ARG A CA 1
ATOM 1026 C C . ARG A 1 146 ? -6.527 3.870 2.613 1.00 91.94 146 ARG A C 1
ATOM 1028 O O . ARG A 1 146 ? -6.853 5.040 2.813 1.00 91.94 146 ARG A O 1
ATOM 1035 N N . HIS A 1 147 ? -5.946 3.462 1.490 1.00 90.25 147 HIS A N 1
ATOM 1036 C CA . HIS A 1 147 ? -5.879 4.309 0.299 1.00 90.25 147 HIS A CA 1
ATOM 1037 C C . HIS A 1 147 ? -7.145 4.160 -0.547 1.00 90.25 147 HIS A C 1
ATOM 1039 O O . HIS A 1 147 ? -7.590 3.053 -0.857 1.00 90.25 147 HIS A O 1
ATOM 1045 N N . ALA A 1 148 ? -7.737 5.291 -0.920 1.00 86.44 148 ALA A N 1
ATOM 1046 C CA . ALA A 1 148 ? -8.841 5.390 -1.867 1.00 86.44 148 ALA A CA 1
ATOM 1047 C C . ALA A 1 148 ? -8.429 6.264 -3.062 1.00 86.44 148 ALA A C 1
ATOM 1049 O O . ALA A 1 148 ? -7.392 6.922 -3.041 1.00 86.44 148 ALA A O 1
ATOM 1050 N N . ALA A 1 149 ? -9.268 6.325 -4.101 1.00 84.00 149 ALA A N 1
ATOM 1051 C CA . ALA A 1 149 ? -9.011 7.184 -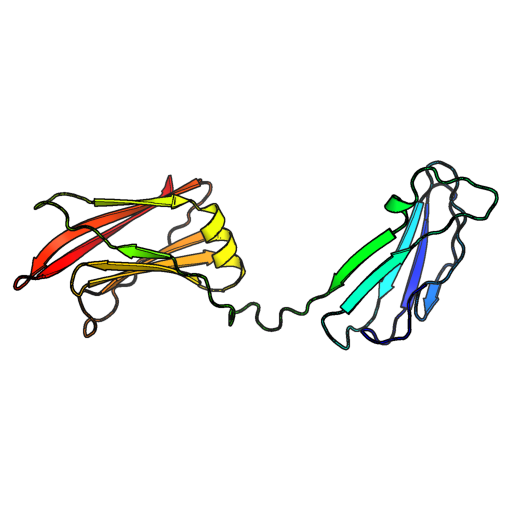5.263 1.00 84.00 149 ALA A CA 1
ATOM 1052 C C . ALA A 1 149 ? -8.856 8.676 -4.894 1.00 84.00 149 ALA A C 1
ATOM 1054 O O . ALA A 1 149 ? -8.205 9.425 -5.616 1.00 84.00 149 ALA A O 1
ATOM 1055 N N . THR A 1 150 ? -9.451 9.103 -3.776 1.00 85.06 150 THR A N 1
ATOM 1056 C CA . THR A 1 150 ? -9.392 10.475 -3.249 1.00 85.06 150 THR A CA 1
ATOM 1057 C C . THR A 1 150 ? -8.192 10.732 -2.335 1.00 85.06 150 THR A C 1
ATOM 1059 O O . THR A 1 150 ? -7.973 11.876 -1.941 1.00 85.06 150 THR A O 1
ATOM 1062 N N . GLY A 1 151 ? -7.400 9.702 -2.023 1.00 89.56 151 GLY A N 1
ATOM 1063 C CA . GLY A 1 151 ? -6.252 9.766 -1.122 1.00 89.56 151 GLY A CA 1
ATOM 1064 C C . GLY A 1 151 ? -6.399 8.866 0.106 1.00 89.56 151 GLY A C 1
ATOM 1065 O O . GLY A 1 151 ? -7.221 7.945 0.139 1.00 89.56 151 GLY A O 1
ATOM 1066 N N . LEU A 1 152 ? -5.569 9.128 1.117 1.00 93.12 152 LEU A N 1
ATOM 1067 C CA . LEU A 1 152 ? -5.567 8.389 2.375 1.00 93.12 152 LEU A CA 1
ATOM 1068 C C . LEU A 1 152 ? -6.816 8.724 3.201 1.00 93.12 152 LEU A C 1
ATOM 1070 O O . LEU A 1 152 ? -7.134 9.894 3.432 1.00 93.12 152 LEU A O 1
ATOM 1074 N N . GLN A 1 153 ? -7.496 7.685 3.675 1.00 95.50 153 GLN A N 1
ATOM 1075 C CA . GLN A 1 153 ? -8.682 7.790 4.517 1.00 95.50 153 GLN A CA 1
ATOM 1076 C C . GLN A 1 153 ? -8.487 7.055 5.838 1.00 95.50 153 GLN A C 1
ATOM 1078 O O . GLN A 1 153 ? -7.841 6.007 5.878 1.00 95.50 153 GLN A O 1
ATOM 1083 N N . ALA A 1 154 ? -9.119 7.558 6.896 1.00 96.31 154 ALA A N 1
ATOM 1084 C CA . ALA A 1 154 ? -9.160 6.922 8.208 1.00 96.31 154 ALA A CA 1
ATOM 1085 C C . ALA A 1 154 ? -10.592 6.801 8.743 1.00 96.31 154 ALA A C 1
ATOM 1087 O O . ALA A 1 154 ? -11.484 7.548 8.340 1.00 96.31 154 ALA A O 1
ATOM 1088 N N . ARG A 1 155 ? -10.819 5.858 9.659 1.00 96.25 155 ARG A N 1
ATOM 1089 C CA . ARG A 1 155 ? -12.053 5.759 10.452 1.00 96.25 155 ARG A CA 1
ATOM 1090 C C . ARG A 1 155 ? -11.792 5.114 11.808 1.00 96.25 155 ARG A C 1
ATOM 1092 O O . ARG A 1 155 ? -10.900 4.276 11.935 1.00 96.25 155 ARG A O 1
ATOM 1099 N N . LEU A 1 156 ? -12.626 5.445 12.789 1.00 96.94 156 LEU A N 1
ATOM 1100 C CA . LEU A 1 156 ? -12.640 4.773 14.088 1.00 96.94 156 LEU A CA 1
ATOM 1101 C C . LEU A 1 156 ? -13.678 3.663 14.131 1.00 96.94 156 LEU A C 1
ATOM 1103 O O . LEU A 1 156 ? -14.756 3.771 13.545 1.00 96.94 156 LEU A O 1
ATOM 1107 N N . LEU A 1 157 ? -13.349 2.609 14.863 1.00 96.69 157 LEU A N 1
ATOM 1108 C CA . LEU A 1 157 ? -14.291 1.592 15.294 1.00 96.69 157 LEU A CA 1
ATOM 1109 C C . LEU A 1 157 ? -14.255 1.544 16.816 1.00 96.69 157 LEU A C 1
ATOM 1111 O O . LEU A 1 157 ? -13.177 1.533 17.404 1.00 96.69 157 LEU A O 1
ATOM 1115 N N . THR A 1 158 ? -15.415 1.495 17.457 1.00 95.56 158 THR A N 1
ATOM 1116 C CA . THR A 1 158 ? -15.518 1.404 18.916 1.00 95.56 158 THR A CA 1
ATOM 1117 C C . THR A 1 158 ? -16.467 0.289 19.322 1.00 95.56 158 THR A C 1
ATOM 1119 O O . THR A 1 158 ? -17.420 -0.043 18.617 1.00 95.56 158 THR A O 1
ATOM 1122 N N . ARG A 1 159 ? -16.212 -0.316 20.477 1.00 93.44 159 ARG A N 1
ATOM 1123 C CA . ARG A 1 159 ? -17.155 -1.215 21.150 1.00 93.44 159 ARG A CA 1
ATOM 1124 C C . ARG A 1 159 ? -17.012 -1.046 22.651 1.00 93.44 159 ARG A C 1
ATOM 1126 O O . ARG A 1 159 ? -15.905 -0.840 23.146 1.00 93.44 159 ARG A O 1
ATOM 1133 N N . VAL A 1 160 ? -18.122 -1.137 23.371 1.00 90.25 160 VAL A N 1
ATOM 1134 C CA . VAL A 1 160 ? -18.136 -0.906 24.823 1.00 90.25 160 VAL A CA 1
ATOM 1135 C C . VAL A 1 160 ? -17.601 -2.099 25.619 1.00 90.25 160 VAL A C 1
ATOM 1137 O O . VAL A 1 160 ? -17.006 -1.893 26.673 1.00 90.25 160 VAL A O 1
ATOM 1140 N N . ASP A 1 161 ? -17.741 -3.311 25.079 1.00 89.19 161 ASP A N 1
ATOM 1141 C CA . ASP A 1 161 ? -17.186 -4.560 25.600 1.00 89.19 161 ASP A CA 1
ATOM 1142 C C . ASP A 1 161 ? -17.069 -5.614 24.478 1.00 89.19 161 ASP A C 1
ATOM 1144 O O . ASP A 1 161 ? -17.400 -5.351 23.320 1.00 89.19 161 ASP A O 1
ATOM 1148 N N . ALA A 1 162 ? -16.576 -6.812 24.807 1.00 88.88 162 ALA A N 1
ATOM 1149 C CA . ALA A 1 162 ? -16.361 -7.894 23.843 1.00 88.88 162 ALA A CA 1
ATOM 1150 C C . ALA A 1 162 ? -17.651 -8.530 23.283 1.00 88.88 162 ALA A C 1
ATOM 1152 O O . ALA A 1 162 ? -17.586 -9.195 22.249 1.00 88.88 162 ALA A O 1
ATOM 1153 N N . SER A 1 163 ? -18.792 -8.347 23.952 1.00 89.69 163 SER A N 1
ATOM 1154 C CA . SER A 1 163 ? -20.105 -8.868 23.543 1.00 89.69 163 SER A CA 1
ATOM 1155 C C . SER A 1 163 ? -20.902 -7.851 22.718 1.00 89.69 163 SER A C 1
ATOM 1157 O O . SER A 1 163 ? -21.816 -8.231 21.986 1.00 89.69 163 SER A O 1
ATOM 1159 N N . ALA A 1 164 ? -20.571 -6.564 22.829 1.00 90.19 164 ALA A N 1
ATOM 1160 C CA . ALA A 1 164 ? -21.193 -5.495 22.065 1.00 90.19 164 ALA A CA 1
ATOM 1161 C C . ALA A 1 164 ? -20.814 -5.536 20.575 1.00 90.19 164 ALA A C 1
ATOM 1163 O O . ALA A 1 164 ? -19.700 -5.901 20.189 1.00 90.19 164 ALA A O 1
ATOM 1164 N N . LEU A 1 165 ? -21.746 -5.094 19.725 1.00 94.19 165 LEU A N 1
ATOM 1165 C CA . LEU A 1 165 ? -21.465 -4.866 18.309 1.00 94.19 165 LEU A CA 1
ATOM 1166 C C . LEU A 1 165 ? -20.496 -3.692 18.142 1.00 94.19 165 LEU A C 1
ATOM 1168 O O . LEU A 1 165 ? -20.557 -2.707 18.880 1.00 94.19 165 LEU A O 1
ATOM 1172 N N . TRP A 1 166 ? -19.648 -3.778 17.120 1.00 95.00 166 TRP A N 1
ATOM 1173 C CA . TRP A 1 166 ? -18.811 -2.658 16.714 1.00 95.00 166 TRP A CA 1
ATOM 1174 C C . TRP A 1 166 ? -19.667 -1.513 16.176 1.00 95.00 166 TRP A C 1
ATOM 1176 O O . TRP A 1 166 ? -20.441 -1.681 15.233 1.00 95.00 166 TRP A O 1
ATOM 1186 N N . GLN A 1 167 ? -19.469 -0.329 16.741 1.00 95.94 167 GLN A N 1
ATOM 1187 C CA . GLN A 1 167 ? -19.862 0.929 16.134 1.00 95.94 167 GLN A CA 1
ATOM 1188 C C . GLN A 1 167 ? -18.759 1.338 15.160 1.00 95.94 167 GLN A C 1
ATOM 1190 O O . GLN A 1 167 ? -17.605 1.509 15.545 1.00 95.94 167 GLN A O 1
ATOM 1195 N N . ILE A 1 168 ? -19.103 1.442 13.879 1.00 95.38 168 ILE A N 1
ATOM 1196 C CA . ILE A 1 168 ? -18.144 1.703 12.804 1.00 95.38 168 ILE A CA 1
ATOM 1197 C C . ILE A 1 168 ? -18.359 3.128 12.305 1.00 95.38 168 ILE A C 1
ATOM 1199 O O . ILE A 1 168 ? -19.431 3.455 11.795 1.00 95.38 168 ILE A O 1
ATOM 1203 N N . GLY A 1 169 ? -17.334 3.965 12.438 1.00 94.75 169 GLY A N 1
ATOM 1204 C CA . GLY A 1 169 ? -17.328 5.326 11.923 1.00 94.75 169 GLY A CA 1
ATOM 1205 C C . GLY A 1 169 ? -17.264 5.386 10.397 1.00 94.75 169 GLY A C 1
ATOM 1206 O O . GLY A 1 169 ? -16.895 4.427 9.707 1.00 94.75 169 GLY A O 1
ATOM 1207 N N . THR A 1 170 ? -17.611 6.549 9.855 1.00 95.56 170 THR A N 1
ATOM 1208 C CA . THR A 1 170 ? -17.455 6.842 8.429 1.00 95.56 170 THR A CA 1
ATOM 1209 C C . THR A 1 170 ? -15.985 7.004 8.066 1.00 95.56 170 THR A C 1
ATOM 1211 O O . THR A 1 170 ? -15.181 7.445 8.882 1.00 95.56 170 THR A O 1
ATOM 1214 N N . TRP A 1 171 ? -15.642 6.689 6.818 1.00 95.75 171 TRP A N 1
ATOM 1215 C CA . TRP A 1 171 ? -14.339 7.049 6.267 1.00 95.75 171 TRP A CA 1
ATOM 1216 C C . TRP A 1 171 ? -14.216 8.567 6.139 1.00 95.75 171 TRP A C 1
ATOM 1218 O O . TRP A 1 171 ? -15.117 9.211 5.604 1.00 95.75 171 TRP A O 1
ATOM 1228 N N . GLN A 1 172 ? -13.100 9.109 6.613 1.00 95.12 172 GLN A N 1
ATOM 1229 C CA . GLN A 1 172 ? -12.734 10.516 6.526 1.00 95.12 172 GLN A CA 1
ATOM 1230 C C . GLN A 1 172 ? -11.457 10.656 5.700 1.00 95.12 172 GLN A C 1
ATOM 1232 O O . GLN A 1 172 ? -10.467 9.983 5.986 1.00 95.12 172 GLN A O 1
ATOM 1237 N N . ASP A 1 173 ? -11.474 11.526 4.691 1.00 93.94 173 ASP A N 1
ATOM 1238 C CA . ASP A 1 173 ? -10.272 11.887 3.938 1.00 93.94 173 ASP A CA 1
ATOM 1239 C C . ASP A 1 173 ? -9.319 12.703 4.819 1.00 93.94 173 ASP A C 1
ATOM 1241 O O . ASP A 1 173 ? -9.720 13.686 5.445 1.00 93.94 173 ASP A O 1
ATOM 1245 N N . LEU A 1 174 ? -8.046 12.304 4.843 1.00 93.25 174 LEU A N 1
ATOM 1246 C CA . LEU A 1 174 ? -7.000 13.012 5.588 1.00 93.25 174 LEU A CA 1
ATOM 1247 C C . LEU A 1 174 ? -6.373 14.154 4.773 1.00 93.25 174 LEU A C 1
ATOM 1249 O O . LEU A 1 174 ? -5.751 15.058 5.327 1.00 93.25 174 LEU A O 1
ATOM 1253 N N . GLY A 1 175 ? -6.566 14.156 3.451 1.00 89.81 175 GLY A N 1
ATOM 1254 C CA . GLY A 1 175 ? -6.103 15.226 2.571 1.00 89.81 175 GLY A CA 1
ATOM 1255 C C . GLY A 1 175 ? -4.591 15.455 2.669 1.00 89.81 175 GLY A C 1
ATOM 1256 O O . GLY A 1 175 ? -3.807 14.550 2.403 1.00 89.81 175 GLY A O 1
ATOM 1257 N N . LYS A 1 176 ? -4.192 16.687 3.012 1.00 89.44 176 LYS A N 1
ATOM 1258 C CA . LYS A 1 176 ? -2.785 17.103 3.180 1.00 89.44 176 LYS A CA 1
ATOM 1259 C C . LYS A 1 176 ? -2.363 17.239 4.649 1.00 89.44 176 LYS A C 1
ATOM 1261 O O . LYS A 1 176 ? -1.318 17.831 4.907 1.00 89.44 176 LYS A O 1
ATOM 1266 N N . ALA A 1 177 ? -3.187 16.769 5.584 1.00 91.50 177 ALA A N 1
ATOM 1267 C CA . ALA A 1 177 ? -2.858 16.800 7.002 1.00 91.50 177 ALA A CA 1
ATOM 1268 C C . ALA A 1 177 ? -1.563 16.023 7.265 1.00 91.50 177 ALA A C 1
ATOM 1270 O O . ALA A 1 177 ? -1.289 15.010 6.613 1.00 91.50 177 ALA A O 1
ATOM 1271 N N . SER A 1 178 ? -0.780 16.490 8.234 1.00 90.25 178 SER A N 1
ATOM 1272 C CA . SER A 1 178 ? 0.403 15.767 8.715 1.00 90.25 178 SER A CA 1
ATOM 1273 C C . SER A 1 178 ? 0.118 14.998 9.999 1.00 90.25 178 SER A C 1
ATOM 1275 O O . SER A 1 178 ? 0.799 14.009 10.275 1.00 90.25 178 SER A O 1
ATOM 1277 N N . LEU A 1 179 ? -0.895 15.430 10.756 1.00 92.75 179 LEU A N 1
ATOM 1278 C CA . LEU A 1 179 ? -1.254 14.855 12.043 1.00 92.75 179 LEU A CA 1
ATOM 1279 C C . LEU A 1 179 ? -2.709 14.384 12.057 1.00 92.75 179 LEU A C 1
ATOM 1281 O O . LEU A 1 179 ? -3.600 14.990 11.459 1.00 92.75 179 LEU A O 1
ATOM 1285 N N . LEU A 1 180 ? -2.946 13.302 12.788 1.00 94.69 180 LEU A N 1
ATOM 1286 C CA . LEU A 1 180 ? -4.270 12.765 13.074 1.00 94.69 180 LEU A CA 1
ATOM 1287 C C . LEU A 1 180 ? -4.502 12.802 14.586 1.00 94.69 180 LEU A C 1
ATOM 1289 O O . LEU A 1 180 ? -3.743 12.194 15.338 1.00 94.69 180 LEU A O 1
ATOM 1293 N N . SER A 1 181 ? -5.543 13.501 15.031 1.00 94.19 181 SER A N 1
ATOM 1294 C CA . SER A 1 181 ? -6.032 13.459 16.405 1.00 94.19 181 SER A CA 1
ATOM 1295 C C . SER A 1 181 ? -7.140 12.420 16.555 1.00 94.19 181 SER A C 1
ATOM 1297 O O . SER A 1 181 ? -8.041 12.291 15.721 1.00 94.19 181 SER A O 1
ATOM 1299 N N . ILE A 1 182 ? -7.060 11.673 17.648 1.00 94.69 182 ILE A N 1
ATOM 1300 C CA . ILE A 1 182 ? -8.139 10.850 18.176 1.00 94.69 182 ILE A CA 1
ATOM 1301 C C . ILE A 1 182 ? -8.497 11.455 19.524 1.00 94.69 182 ILE A C 1
ATOM 1303 O O . ILE A 1 182 ? -7.679 11.421 20.441 1.00 94.69 182 ILE A O 1
ATOM 1307 N N . ASP A 1 183 ? -9.711 11.973 19.640 1.00 93.88 183 ASP A N 1
ATOM 1308 C CA . ASP A 1 183 ? -10.212 12.591 20.865 1.00 93.88 183 ASP A CA 1
ATOM 1309 C C . ASP A 1 183 ? -11.352 11.746 21.428 1.00 93.88 183 ASP A C 1
ATOM 1311 O O . ASP A 1 183 ? -12.210 11.281 20.674 1.00 93.88 183 ASP A O 1
ATOM 1315 N N . TRP A 1 184 ? -11.379 11.516 22.741 1.00 93.44 184 TRP A N 1
ATOM 1316 C CA . TRP A 1 184 ? -12.408 10.695 23.375 1.00 93.44 184 TRP A CA 1
ATOM 1317 C C . TRP A 1 184 ? -12.881 11.214 24.732 1.00 93.44 184 TRP A C 1
ATOM 1319 O O . TRP A 1 184 ? -12.171 11.932 25.435 1.00 93.44 184 TRP A O 1
ATOM 1329 N N . GLN A 1 185 ? -14.087 10.793 25.121 1.00 92.25 185 GLN A N 1
ATOM 1330 C CA . GLN A 1 185 ? -14.578 10.907 26.495 1.00 92.25 185 GLN A CA 1
ATOM 1331 C C . GLN A 1 185 ? -14.913 9.537 27.070 1.00 92.25 185 GLN A C 1
ATOM 1333 O O . GLN A 1 185 ? -15.307 8.606 26.360 1.00 92.25 185 GLN A O 1
ATOM 1338 N N . SER A 1 186 ? -14.819 9.444 28.390 1.00 89.75 186 SER A N 1
ATOM 1339 C CA . SER A 1 186 ? -15.096 8.231 29.147 1.00 89.75 186 SER A CA 1
ATOM 1340 C C . SER A 1 186 ? -15.988 8.480 30.358 1.00 89.75 186 SER A C 1
ATOM 1342 O O . SER A 1 186 ? -16.102 9.606 30.846 1.00 89.75 186 SER A O 1
ATOM 1344 N N . ALA A 1 187 ? -16.602 7.411 30.857 1.00 84.69 187 ALA A N 1
ATOM 1345 C CA . ALA A 1 187 ? -17.391 7.420 32.080 1.00 84.69 187 ALA A CA 1
ATOM 1346 C C . ALA A 1 187 ? -17.196 6.120 32.865 1.00 84.69 187 ALA A C 1
ATOM 1348 O O . ALA A 1 187 ? -16.892 5.077 32.292 1.00 84.69 187 ALA A O 1
ATOM 1349 N N . LYS A 1 188 ? -17.441 6.160 34.178 1.00 80.06 188 LYS A N 1
ATOM 1350 C CA . LYS A 1 188 ? -17.467 4.948 35.002 1.00 80.06 188 LYS A CA 1
ATOM 1351 C C . LYS A 1 188 ? -18.782 4.196 34.817 1.00 80.06 188 LYS A C 1
ATOM 1353 O O . LYS A 1 188 ? -19.836 4.699 35.203 1.00 80.06 188 LYS A O 1
ATOM 1358 N N . LEU A 1 189 ? -18.712 2.968 34.312 1.00 67.31 189 LEU A N 1
ATOM 1359 C CA . LEU A 1 189 ? -19.816 2.017 34.236 1.00 67.31 189 LEU A CA 1
ATOM 1360 C C . LEU A 1 189 ? -19.522 0.838 35.174 1.00 67.31 189 LEU A C 1
ATOM 1362 O O . LEU A 1 189 ? -18.565 0.098 34.974 1.00 67.31 189 LEU A O 1
ATOM 1366 N N . GLY A 1 190 ? -20.315 0.665 36.236 1.00 63.22 190 GLY A N 1
ATOM 1367 C CA . GLY A 1 190 ? -20.189 -0.508 37.115 1.00 63.22 190 GLY A CA 1
ATOM 1368 C C . GLY A 1 190 ? -18.786 -0.725 37.710 1.00 63.22 190 GLY A C 1
ATOM 1369 O O . GLY A 1 190 ? -18.326 -1.858 37.761 1.00 63.22 190 GLY A O 1
ATOM 1370 N N . GLN A 1 191 ? -18.122 0.349 38.165 1.00 70.31 191 GLN A N 1
ATOM 1371 C CA . GLN A 1 191 ? -16.739 0.375 38.696 1.00 70.31 191 GLN A CA 1
ATOM 1372 C C . GLN A 1 191 ? -15.603 0.258 37.660 1.00 70.31 191 GLN A C 1
ATOM 1374 O O . GLN A 1 191 ? -14.441 0.293 38.056 1.00 70.31 191 GLN A O 1
ATOM 1379 N N . GLN A 1 192 ? -15.901 0.174 36.362 1.00 78.31 192 GLN A N 1
ATOM 1380 C CA . GLN A 1 192 ? -14.904 0.183 35.283 1.00 78.31 192 GLN A CA 1
ATOM 1381 C C . GLN A 1 192 ? -15.033 1.455 34.445 1.00 78.31 192 GLN A C 1
ATOM 1383 O O . GLN A 1 192 ? -16.140 1.958 34.263 1.00 78.31 192 GLN A O 1
ATOM 1388 N N . ASP A 1 193 ? -13.926 1.977 33.922 1.00 84.12 193 ASP A N 1
ATOM 1389 C CA . ASP A 1 193 ? -13.985 3.068 32.947 1.00 84.12 193 ASP A CA 1
ATOM 1390 C C . ASP A 1 193 ? -14.418 2.514 31.583 1.00 84.12 193 ASP A C 1
ATOM 1392 O O . ASP A 1 193 ? -13.942 1.468 31.145 1.00 84.12 193 ASP A O 1
ATOM 1396 N N . ALA A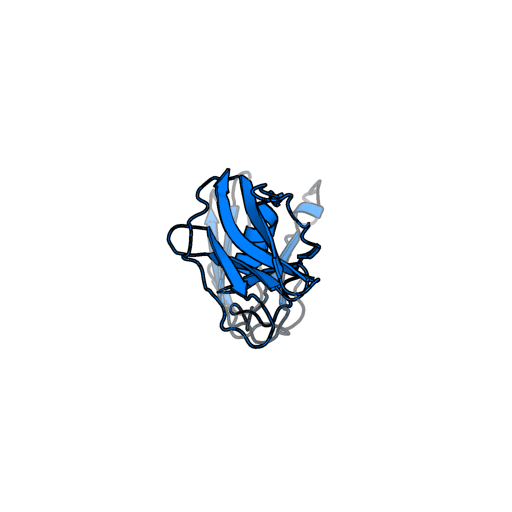 1 194 ? -15.343 3.202 30.925 1.00 85.00 194 ALA A N 1
ATOM 1397 C CA . ALA A 1 194 ? -15.884 2.839 29.625 1.00 85.00 194 ALA A CA 1
ATOM 1398 C C . ALA A 1 194 ? -15.774 4.020 28.660 1.00 85.00 194 ALA A C 1
ATOM 1400 O O . ALA A 1 194 ? -15.946 5.181 29.045 1.00 85.00 194 ALA A O 1
ATOM 1401 N N . LEU A 1 195 ? -15.506 3.713 27.394 1.00 88.44 195 LEU A N 1
ATOM 1402 C CA . LEU A 1 195 ? -15.471 4.697 26.319 1.00 88.44 195 LEU A CA 1
ATOM 1403 C C . LEU A 1 195 ? -16.903 5.117 25.965 1.00 88.44 195 LEU A C 1
ATOM 1405 O O . LEU A 1 195 ? -17.730 4.269 25.633 1.00 88.44 195 LEU A O 1
ATOM 1409 N N . LEU A 1 196 ? -17.188 6.418 26.016 1.00 85.44 196 LEU A N 1
ATOM 1410 C CA . LEU A 1 196 ? -18.507 6.964 25.688 1.00 85.44 196 LEU A CA 1
ATOM 1411 C C . LEU A 1 196 ? -18.574 7.440 24.235 1.00 85.44 196 LEU A C 1
ATOM 1413 O O . LEU A 1 196 ? -19.536 7.159 23.525 1.00 85.44 196 LEU A O 1
ATOM 1417 N N . ILE A 1 197 ? -17.552 8.180 23.810 1.00 88.38 197 ILE A N 1
ATOM 1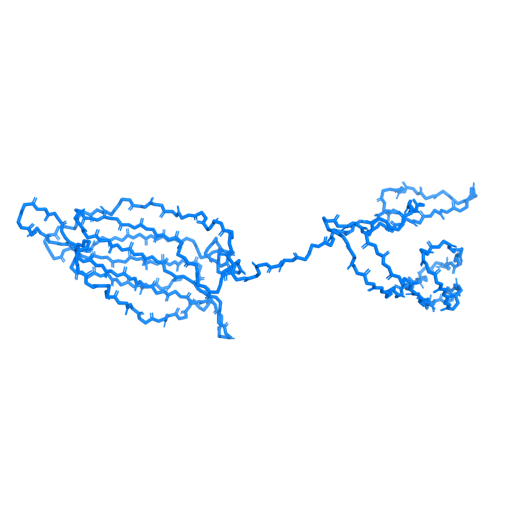418 C CA . ILE A 1 197 ? -17.452 8.762 22.473 1.00 88.38 197 ILE A CA 1
ATOM 1419 C C . ILE A 1 197 ? -15.985 8.855 22.073 1.00 88.38 197 ILE A C 1
ATOM 1421 O O . ILE A 1 197 ? -15.132 9.108 22.922 1.00 88.38 197 ILE A O 1
ATOM 1425 N N . ALA A 1 198 ? -15.711 8.670 20.786 1.00 92.19 198 ALA A N 1
ATOM 1426 C CA . ALA A 1 198 ? -14.421 8.958 20.184 1.00 92.19 198 ALA A CA 1
ATOM 1427 C C . ALA A 1 198 ? -14.619 9.584 18.801 1.00 92.19 198 ALA A C 1
ATOM 1429 O O . ALA A 1 198 ? -15.527 9.195 18.061 1.00 92.19 198 ALA A O 1
ATOM 1430 N N . THR A 1 199 ? -13.774 10.546 18.456 1.00 92.50 199 THR A N 1
ATOM 1431 C CA . THR A 1 199 ? -13.837 11.306 17.206 1.00 92.50 199 THR A CA 1
ATOM 1432 C C . THR A 1 199 ? -12.460 11.422 16.571 1.00 92.50 199 THR A C 1
ATOM 1434 O O . THR A 1 199 ? -11.447 11.377 17.265 1.00 92.50 199 THR A O 1
ATOM 1437 N N . LEU A 1 200 ? -12.437 11.581 15.246 1.00 94.06 200 LEU A N 1
ATOM 1438 C CA . LEU A 1 200 ? -11.223 11.849 14.477 1.00 94.06 200 LEU A CA 1
ATOM 1439 C C . LEU A 1 200 ? -11.150 13.312 14.063 1.00 94.06 200 LEU A C 1
ATOM 1441 O O . LEU A 1 200 ? -12.149 13.891 13.630 1.00 94.06 200 LEU A O 1
ATOM 1445 N N . GLY A 1 201 ? -9.945 13.868 14.122 1.00 90.38 201 GLY A N 1
ATOM 1446 C CA . GLY A 1 201 ? -9.599 15.159 13.543 1.00 90.38 201 GLY A CA 1
ATOM 1447 C C . GLY A 1 201 ? -8.304 15.056 12.745 1.00 90.38 201 GLY A C 1
ATOM 1448 O O . GLY A 1 201 ? -7.339 14.468 13.209 1.00 90.38 201 GLY A O 1
ATOM 1449 N N . ALA A 1 202 ? -8.261 15.620 11.541 1.00 90.12 202 ALA A N 1
ATOM 1450 C CA . ALA A 1 202 ? -7.028 15.731 10.761 1.00 90.12 202 ALA A CA 1
ATOM 1451 C C . ALA A 1 202 ? -6.527 17.181 10.831 1.00 90.12 202 ALA A C 1
ATOM 1453 O O . ALA A 1 202 ? -7.338 18.103 10.697 1.00 90.12 202 ALA A O 1
ATOM 1454 N N . GLN A 1 203 ? -5.227 17.370 11.070 1.00 84.50 203 GLN A N 1
ATOM 1455 C CA . GLN A 1 203 ? -4.582 18.676 11.259 1.00 84.50 203 GLN A CA 1
ATOM 1456 C C . GLN A 1 203 ? -3.386 18.870 10.321 1.00 84.50 203 GLN A C 1
ATOM 1458 O O . GLN A 1 203 ? -2.551 17.941 10.170 1.00 84.50 203 GLN A O 1
#